Protein AF-A0AAE9S0Q9-F1 (afdb_monomer_lite)

Sequence (331 aa):
MNNKILYFIIAGLVLVVLCLVFYRNDKLSDMVSALNSIDTEICGSQVSLPKEYQVLAASVYAGSSSHNFPAEYNGYKAIDVMVTVTQPTVIVLSGYEQNVWNIKATQPNLVKAILLAGYYDQKVILNDIKAKILGGKGSACQGSYYDEQEINQLNHYSQSHLKRNVDALYVLGGTQYINMDDSLVAPLKNKLKEHLQAYSTKTAPVLTSEHYMQLPESDEGMQKALQLGLIRPATYADAKQFDLAQIRQNNGDNPELTVIVGAGDDELRHEFYSDHSYVILKPFKFPEDMYGAHSATFYLPQGVAYPIGELSHSTLYNMNDGTCRGAGCGH

Structure (mmCIF, N/CA/C/O backbone):
data_AF-A0AAE9S0Q9-F1
#
_entry.id   AF-A0AAE9S0Q9-F1
#
loop_
_atom_site.group_PDB
_atom_site.id
_atom_site.type_symbol
_atom_site.label_atom_id
_atom_site.label_alt_id
_atom_site.label_comp_id
_atom_site.label_asym_id
_atom_site.label_entity_id
_atom_site.label_seq_id
_atom_site.pdbx_PDB_ins_code
_atom_site.Cartn_x
_atom_site.Cartn_y
_atom_site.Cartn_z
_atom_site.occupancy
_atom_site.B_iso_or_equiv
_atom_site.auth_seq_id
_atom_site.auth_comp_id
_atom_site.auth_asym_id
_atom_site.auth_atom_id
_atom_site.pdbx_PDB_model_num
ATOM 1 N N . MET A 1 1 ? -35.838 -40.942 55.131 1.00 55.81 1 MET A N 1
ATOM 2 C CA . MET A 1 1 ? -35.983 -39.520 54.738 1.00 55.81 1 MET A CA 1
ATOM 3 C C . MET A 1 1 ? -34.666 -38.726 54.699 1.00 55.81 1 MET A C 1
ATOM 5 O O . MET A 1 1 ? -34.688 -37.619 54.182 1.00 55.81 1 MET A O 1
ATOM 9 N N . ASN A 1 2 ? -33.513 -39.273 55.119 1.00 58.69 2 ASN A N 1
ATOM 10 C CA . ASN A 1 2 ? -32.290 -38.466 55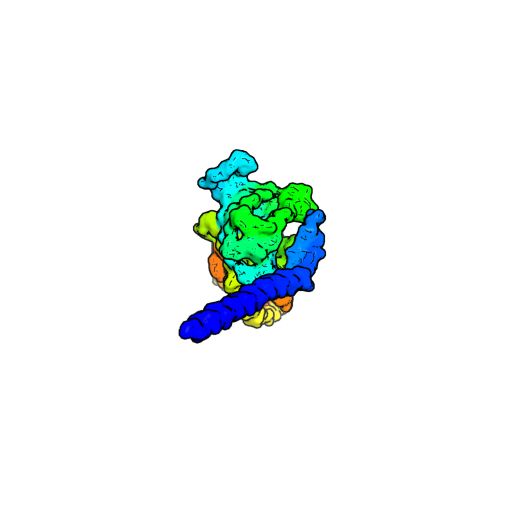.301 1.00 58.69 2 ASN A CA 1
ATOM 11 C C . ASN A 1 2 ? -31.397 -38.281 54.055 1.00 58.69 2 ASN A C 1
ATOM 13 O O . ASN A 1 2 ? -30.671 -37.296 53.987 1.00 58.69 2 ASN A O 1
ATOM 17 N N . ASN A 1 3 ? -31.481 -39.142 53.033 1.00 65.81 3 ASN A N 1
ATOM 18 C CA . ASN A 1 3 ? -30.568 -39.046 51.877 1.00 65.81 3 ASN A CA 1
ATOM 19 C C . ASN A 1 3 ? -30.937 -37.949 50.864 1.00 65.81 3 ASN A C 1
ATOM 21 O O . ASN A 1 3 ? -30.056 -37.437 50.181 1.00 65.81 3 ASN A O 1
ATOM 25 N N . LYS A 1 4 ? -32.215 -37.549 50.773 1.00 71.25 4 LYS A N 1
ATOM 26 C CA . LYS A 1 4 ? -32.640 -36.489 49.838 1.00 71.25 4 LYS A CA 1
ATOM 27 C C . LYS A 1 4 ? -32.153 -35.108 50.281 1.00 71.25 4 LYS A C 1
ATOM 29 O O . LYS A 1 4 ? -31.672 -34.347 49.455 1.00 71.25 4 LYS A O 1
ATOM 34 N N . ILE A 1 5 ? -32.227 -34.814 51.580 1.00 77.38 5 ILE A N 1
ATOM 35 C CA . ILE A 1 5 ? -31.771 -33.535 52.145 1.00 77.38 5 ILE A CA 1
ATOM 36 C C . ILE A 1 5 ? -30.253 -33.389 51.977 1.00 77.38 5 ILE A C 1
ATOM 38 O O . ILE A 1 5 ? -29.783 -32.336 51.558 1.00 77.38 5 ILE A O 1
ATOM 42 N N . LEU A 1 6 ? -29.494 -34.467 52.204 1.00 74.62 6 LEU A N 1
ATOM 43 C CA . LEU A 1 6 ? -28.044 -34.468 52.005 1.00 74.62 6 LEU A CA 1
ATOM 44 C C . LEU A 1 6 ? -27.655 -34.205 50.538 1.00 74.62 6 LEU A C 1
ATOM 46 O O . LEU A 1 6 ? -26.743 -33.425 50.281 1.00 74.62 6 LEU A O 1
ATOM 50 N N . TYR A 1 7 ? -28.384 -34.782 49.577 1.00 80.31 7 TYR A N 1
ATOM 51 C CA . TYR A 1 7 ? -28.160 -34.530 48.148 1.00 80.31 7 TYR A CA 1
ATOM 52 C C . TYR A 1 7 ? -28.407 -33.070 47.753 1.00 80.31 7 TYR A C 1
ATOM 54 O O . TYR A 1 7 ? -27.615 -32.503 47.005 1.00 80.31 7 TYR A O 1
ATOM 62 N N . PHE A 1 8 ? -29.465 -32.443 48.277 1.00 79.81 8 PHE A N 1
ATOM 63 C CA . PHE A 1 8 ? -29.743 -31.028 48.012 1.00 79.81 8 PHE A CA 1
ATOM 64 C C . PHE A 1 8 ? -28.668 -30.104 48.594 1.00 79.81 8 PHE A C 1
ATOM 66 O O . PHE A 1 8 ? -28.281 -29.137 47.9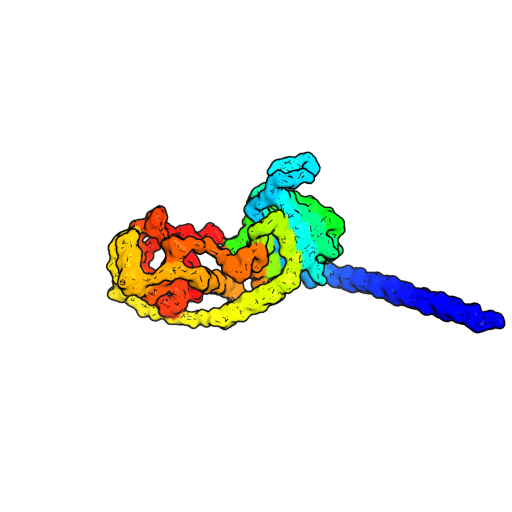43 1.00 79.81 8 PHE A O 1
ATOM 73 N N . ILE A 1 9 ? -28.143 -30.425 49.780 1.00 80.50 9 ILE A N 1
ATOM 74 C CA . ILE A 1 9 ? -27.062 -29.651 50.405 1.00 80.50 9 ILE A CA 1
ATOM 75 C C . ILE A 1 9 ? -25.765 -29.773 49.594 1.00 80.50 9 ILE A C 1
ATOM 77 O O . ILE A 1 9 ? -25.120 -28.763 49.318 1.00 80.50 9 ILE A O 1
ATOM 81 N N . ILE A 1 10 ? -25.403 -30.986 49.160 1.00 83.75 10 ILE A N 1
ATOM 82 C CA . ILE A 1 10 ? -24.200 -31.215 48.345 1.00 83.75 10 ILE A CA 1
ATOM 83 C C . ILE A 1 10 ? -24.332 -30.529 46.979 1.00 83.75 10 ILE A C 1
ATOM 85 O O . ILE A 1 10 ? -23.409 -29.836 46.558 1.00 83.75 10 ILE A O 1
ATOM 89 N N . ALA A 1 11 ? -25.481 -30.655 46.308 1.00 83.44 11 ALA A N 1
ATOM 90 C CA . ALA A 1 11 ? -25.723 -30.001 45.022 1.00 83.44 11 ALA A CA 1
ATOM 91 C C . ALA A 1 11 ? -25.671 -28.466 45.132 1.00 83.44 11 ALA A C 1
ATOM 93 O O . ALA A 1 11 ? -25.075 -27.812 44.277 1.00 83.44 11 ALA A O 1
ATOM 94 N N . GLY A 1 12 ? -26.227 -27.892 46.206 1.00 84.38 12 GLY A N 1
ATOM 95 C CA . GLY A 1 12 ? -26.151 -26.456 46.477 1.00 84.38 12 GLY A CA 1
ATOM 96 C C . GLY A 1 12 ? -24.719 -25.969 46.711 1.00 84.38 12 GLY A C 1
ATOM 97 O O . GLY A 1 12 ? -24.316 -24.957 46.145 1.00 84.38 12 GLY A O 1
ATOM 98 N N . LEU A 1 13 ? -23.919 -26.714 47.480 1.00 81.25 13 LEU A N 1
ATOM 99 C CA . LEU A 1 13 ? -22.505 -26.397 47.712 1.00 81.25 13 LEU A CA 1
ATOM 100 C C . LEU A 1 13 ? -21.675 -26.467 46.426 1.00 81.25 13 LEU A C 1
ATOM 102 O O . LEU A 1 13 ? -20.870 -25.573 46.178 1.00 81.25 13 LEU A O 1
ATOM 106 N N . VAL A 1 14 ? -21.897 -27.480 45.584 1.00 84.31 14 VAL A N 1
ATOM 107 C CA . VAL A 1 14 ? -21.220 -27.598 44.282 1.00 84.31 14 VAL A CA 1
ATOM 108 C C . VAL A 1 14 ? -21.579 -26.424 43.370 1.00 84.31 14 VAL A C 1
ATOM 110 O O . VAL A 1 14 ? -20.689 -25.854 42.744 1.00 84.31 14 VAL A O 1
ATOM 113 N N . LEU A 1 15 ? -22.849 -26.007 43.339 1.00 81.75 15 LEU A N 1
ATOM 114 C CA . LEU A 1 15 ? -23.286 -24.856 42.547 1.00 81.75 15 LEU A CA 1
ATOM 115 C C . LEU A 1 15 ? -22.638 -23.551 43.032 1.00 81.75 15 LEU A C 1
ATOM 117 O O . LEU A 1 15 ? -22.152 -22.772 42.220 1.00 81.75 15 LEU A O 1
ATOM 121 N N . VAL A 1 16 ? -22.571 -23.332 44.350 1.00 79.81 16 VAL A N 1
ATOM 122 C CA . VAL A 1 16 ? -21.921 -22.148 44.938 1.00 79.81 16 VAL A CA 1
ATOM 123 C C . VAL A 1 16 ? -20.423 -22.136 44.637 1.00 79.81 16 VAL A C 1
ATOM 125 O O . VAL A 1 16 ? -19.887 -21.094 44.270 1.00 79.81 16 VAL A O 1
ATOM 128 N N . VAL A 1 17 ? -19.745 -23.283 44.736 1.00 77.31 17 VAL A N 1
ATOM 129 C CA . VAL A 1 17 ? -18.320 -23.398 44.392 1.00 77.31 17 VAL A CA 1
ATOM 130 C C . VAL A 1 17 ? -18.096 -23.139 42.902 1.00 77.31 17 VAL A C 1
ATOM 132 O O . VAL A 1 17 ? -17.200 -22.372 42.567 1.00 77.31 17 VAL A O 1
ATOM 135 N N . LEU A 1 18 ? -18.924 -23.694 42.012 1.00 73.81 18 LEU A N 1
ATOM 136 C CA . LEU A 1 18 ? -18.841 -23.420 40.574 1.00 73.81 18 LEU A CA 1
ATOM 137 C C . LEU A 1 18 ? -19.087 -21.938 40.278 1.00 73.81 18 LEU A C 1
ATOM 139 O O . LEU A 1 18 ? -18.274 -21.324 39.595 1.00 73.81 18 LEU A O 1
ATOM 143 N N . CYS A 1 19 ? -20.129 -21.327 40.846 1.00 67.94 19 CYS A N 1
ATOM 144 C CA . CYS A 1 19 ? -20.384 -19.893 40.705 1.00 67.94 19 CYS A CA 1
ATOM 145 C C . CYS A 1 19 ? -19.211 -19.045 41.208 1.00 67.94 19 CYS A C 1
ATOM 147 O O . CYS A 1 19 ? -18.846 -18.080 40.548 1.00 67.94 19 CYS A O 1
ATOM 149 N N . LEU A 1 20 ? -18.585 -19.405 42.333 1.00 62.62 20 LEU A N 1
ATOM 150 C CA . LEU A 1 20 ? -17.407 -18.703 42.848 1.00 62.62 20 LEU A CA 1
ATOM 151 C C . LEU A 1 20 ? -16.178 -18.896 41.954 1.00 62.62 20 LEU A C 1
ATOM 153 O O . LEU A 1 20 ? -15.422 -17.947 41.775 1.00 62.62 20 LEU A O 1
ATOM 157 N N . VAL A 1 21 ? -15.976 -20.083 41.377 1.00 69.19 21 VAL A N 1
ATOM 158 C CA . VAL A 1 21 ? -14.880 -20.356 40.435 1.00 69.19 21 VAL A CA 1
ATOM 159 C C . VAL A 1 21 ? -15.076 -19.568 39.140 1.00 69.19 21 VAL A C 1
ATOM 161 O O . VAL A 1 21 ? -14.149 -18.881 38.723 1.00 69.19 21 VAL A O 1
ATOM 164 N N . PHE A 1 22 ? -16.274 -19.589 38.549 1.00 63.31 22 PHE A N 1
ATOM 165 C CA . PHE A 1 22 ? -16.584 -18.840 37.326 1.00 63.31 22 PHE A CA 1
ATOM 166 C C . PHE A 1 22 ? -16.542 -17.322 37.551 1.00 63.31 22 PHE A C 1
ATOM 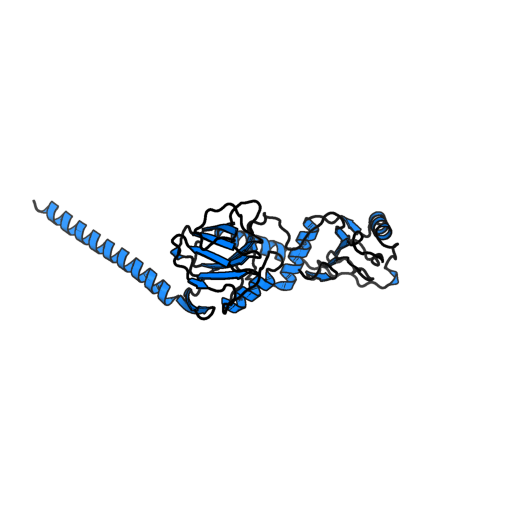168 O O . PHE A 1 22 ? -15.846 -16.622 36.824 1.00 63.31 22 PHE A O 1
ATOM 175 N N . TYR A 1 23 ? -17.163 -16.815 38.621 1.00 63.44 23 TYR A N 1
ATOM 176 C CA . TYR A 1 23 ? -17.141 -15.386 38.958 1.00 63.44 23 TYR A CA 1
ATOM 177 C C . TYR A 1 23 ? -15.726 -14.867 39.245 1.00 63.44 23 TYR A C 1
ATOM 179 O O . TYR A 1 23 ? -15.372 -13.739 38.896 1.00 63.44 23 TYR A O 1
ATOM 187 N N . ARG A 1 24 ? -14.887 -15.688 39.888 1.00 54.16 24 ARG A N 1
ATOM 188 C CA . ARG A 1 24 ? -13.494 -15.329 40.162 1.00 54.16 24 ARG A CA 1
ATOM 189 C C . ARG A 1 24 ? -12.632 -15.402 38.904 1.00 54.16 24 ARG A C 1
ATOM 191 O O . ARG A 1 24 ? -11.710 -14.602 38.811 1.00 54.16 24 ARG A O 1
ATOM 198 N N . ASN A 1 25 ? -12.939 -16.289 37.954 1.00 57.75 25 ASN A N 1
ATOM 199 C CA . ASN A 1 25 ? -12.253 -16.354 36.662 1.00 57.75 25 ASN A CA 1
ATOM 200 C C . ASN A 1 25 ? -12.546 -15.130 35.791 1.00 57.75 25 ASN A C 1
ATOM 202 O O . ASN A 1 25 ? -11.604 -14.562 35.249 1.00 57.75 25 ASN A O 1
ATOM 206 N N . ASP A 1 26 ? -13.799 -14.672 35.727 1.00 56.16 26 ASP A N 1
ATOM 207 C CA . ASP A 1 26 ? -14.151 -13.456 34.978 1.00 56.16 26 ASP A CA 1
ATOM 208 C C . ASP A 1 26 ? -13.452 -12.227 35.571 1.00 56.16 26 ASP A C 1
ATOM 210 O O . ASP A 1 26 ? -12.771 -11.489 34.862 1.00 56.16 26 ASP A O 1
ATOM 214 N N . LYS A 1 27 ? -13.483 -12.068 36.904 1.00 53.28 27 LYS A N 1
ATOM 215 C CA . LYS A 1 27 ? -12.741 -10.983 37.564 1.00 53.28 27 LYS A CA 1
ATOM 216 C C . LYS A 1 27 ? -11.225 -11.102 37.422 1.00 53.28 27 LYS A C 1
ATOM 218 O O . LYS A 1 27 ? -10.560 -10.074 37.342 1.00 53.28 27 LYS A O 1
ATOM 223 N N . LEU A 1 28 ? -10.659 -12.312 37.425 1.00 52.56 28 LEU A N 1
ATOM 224 C CA . LEU A 1 28 ? -9.227 -12.487 37.176 1.00 52.56 28 LEU A CA 1
ATOM 225 C C . LEU A 1 28 ? -8.880 -12.140 35.729 1.00 52.56 28 LEU A C 1
ATOM 227 O O . LEU A 1 28 ? -7.863 -11.497 35.515 1.00 52.56 28 LEU A O 1
ATOM 231 N N . SER A 1 29 ? -9.709 -12.527 34.760 1.00 54.12 29 SER A N 1
ATOM 232 C CA . SER A 1 29 ? -9.541 -12.178 33.347 1.00 54.12 29 SER A CA 1
ATOM 233 C C . SER A 1 29 ? -9.575 -10.662 33.146 1.00 54.12 29 SER A C 1
ATOM 235 O O . SER A 1 29 ? -8.688 -10.102 32.498 1.00 54.12 29 SER A O 1
ATOM 237 N N . ASP A 1 30 ? -10.525 -9.977 33.786 1.00 52.78 30 ASP A N 1
ATOM 238 C CA . ASP A 1 30 ? -10.622 -8.517 33.761 1.00 52.78 30 ASP A CA 1
ATOM 239 C C . ASP A 1 30 ? -9.423 -7.850 34.453 1.00 52.78 30 ASP A C 1
ATOM 241 O O . ASP A 1 30 ? -8.855 -6.896 33.927 1.00 52.78 30 ASP A O 1
ATOM 245 N N . MET A 1 31 ? -8.977 -8.372 35.602 1.00 51.41 31 MET A N 1
ATOM 246 C CA . MET A 1 31 ? -7.805 -7.847 36.317 1.00 51.41 31 MET A CA 1
ATOM 247 C C . MET A 1 31 ? -6.491 -8.105 35.576 1.00 51.41 31 MET A C 1
ATOM 249 O O . MET A 1 31 ? -5.625 -7.237 35.569 1.00 51.41 31 MET A O 1
ATOM 253 N N . VAL A 1 32 ? -6.324 -9.266 34.942 1.00 56.12 32 VAL A N 1
ATOM 254 C CA . VAL A 1 32 ? -5.152 -9.591 34.114 1.00 56.12 32 VAL A CA 1
ATOM 255 C C . VAL A 1 32 ? -5.147 -8.739 32.845 1.00 56.12 32 VAL A C 1
ATOM 257 O O . VAL A 1 32 ? -4.088 -8.271 32.435 1.00 56.12 32 VAL A O 1
ATOM 260 N N . SER A 1 33 ? -6.318 -8.466 32.265 1.00 52.16 33 SER A N 1
ATOM 261 C CA . SER A 1 33 ? -6.458 -7.533 31.142 1.00 52.16 33 SER A CA 1
ATOM 262 C C . SER A 1 33 ? -6.115 -6.097 31.552 1.00 52.16 33 SER A C 1
ATOM 264 O O . SER A 1 33 ? -5.381 -5.429 30.831 1.00 52.16 33 SER A O 1
ATOM 266 N N . ALA A 1 34 ? -6.559 -5.649 32.733 1.00 52.97 34 ALA A N 1
ATOM 267 C CA . ALA A 1 34 ? -6.257 -4.322 33.281 1.00 52.97 34 ALA A CA 1
ATOM 268 C C . ALA A 1 34 ? -4.793 -4.160 33.740 1.00 52.97 34 ALA A C 1
ATOM 270 O O . ALA A 1 34 ? -4.224 -3.078 33.653 1.00 52.97 34 ALA A O 1
ATOM 271 N N . LEU A 1 35 ? -4.145 -5.231 34.209 1.00 52.69 35 LEU A N 1
ATOM 272 C CA . LEU A 1 35 ? -2.713 -5.231 34.549 1.00 52.69 35 LEU A CA 1
ATOM 273 C C . LEU A 1 35 ? -1.810 -5.244 33.307 1.00 52.69 35 LEU A C 1
ATOM 275 O O . LEU A 1 35 ? -0.635 -4.887 33.390 1.00 52.69 35 LEU A O 1
ATOM 279 N N . ASN A 1 36 ? -2.357 -5.653 32.162 1.00 63.50 36 ASN A N 1
ATOM 280 C CA . ASN A 1 36 ? -1.662 -5.683 30.882 1.00 63.50 36 ASN A CA 1
ATOM 281 C C . ASN A 1 36 ? -2.076 -4.548 29.940 1.00 63.50 36 ASN A C 1
ATOM 283 O O . ASN A 1 36 ? -1.585 -4.520 28.812 1.00 63.50 36 ASN A O 1
ATOM 287 N N . SER A 1 37 ? -2.930 -3.618 30.380 1.00 65.31 37 SER A N 1
ATOM 288 C CA . SER A 1 37 ? -3.261 -2.407 29.634 1.00 65.31 37 SER A CA 1
ATOM 289 C C . SER A 1 37 ? -2.332 -1.253 29.990 1.00 65.31 37 SER A C 1
ATOM 291 O O . SER A 1 37 ? -2.056 -0.991 31.159 1.00 65.31 37 SER A O 1
ATOM 293 N N . ILE A 1 38 ? -1.859 -0.557 28.966 1.00 73.44 38 ILE A N 1
ATOM 294 C CA . ILE A 1 38 ? -1.153 0.709 29.054 1.00 73.44 38 ILE A CA 1
ATOM 295 C C . ILE A 1 38 ? -2.157 1.786 28.653 1.00 73.44 38 ILE A C 1
ATOM 297 O O . ILE A 1 38 ? -2.602 1.841 27.502 1.00 73.44 38 ILE A O 1
ATOM 301 N N . ASP A 1 39 ? -2.509 2.645 29.605 1.00 80.06 39 ASP A N 1
ATOM 302 C CA . ASP A 1 39 ? -3.208 3.882 29.283 1.00 80.06 39 ASP A CA 1
ATOM 303 C C . ASP A 1 39 ? -2.246 4.763 28.486 1.00 80.06 39 ASP A C 1
ATOM 305 O O . ASP A 1 39 ? -1.193 5.181 28.971 1.00 80.06 39 ASP A O 1
ATOM 309 N N . THR A 1 40 ? -2.581 4.954 27.217 1.00 82.50 40 THR A N 1
ATOM 310 C CA . THR A 1 40 ? -1.760 5.670 26.248 1.00 82.50 40 THR A CA 1
ATOM 311 C C . THR A 1 40 ? -2.513 6.911 25.807 1.00 82.50 40 THR A C 1
ATOM 313 O O . THR A 1 40 ? -3.696 6.848 25.464 1.00 82.50 40 THR A O 1
ATOM 316 N N . GLU A 1 41 ? -1.825 8.048 25.788 1.00 88.50 41 GLU A N 1
ATOM 317 C CA . GLU A 1 41 ? -2.362 9.251 25.172 1.00 88.50 41 GLU A CA 1
ATOM 318 C C . GLU A 1 41 ? -2.191 9.168 23.654 1.00 88.50 41 GLU A C 1
ATOM 320 O O . GLU A 1 41 ? -1.075 9.189 23.135 1.00 88.50 41 GLU A O 1
ATOM 325 N N . ILE A 1 42 ? -3.309 9.087 22.939 1.00 89.19 42 ILE A N 1
ATOM 326 C CA . ILE A 1 42 ? -3.362 9.078 21.480 1.00 89.19 42 ILE A CA 1
ATOM 327 C 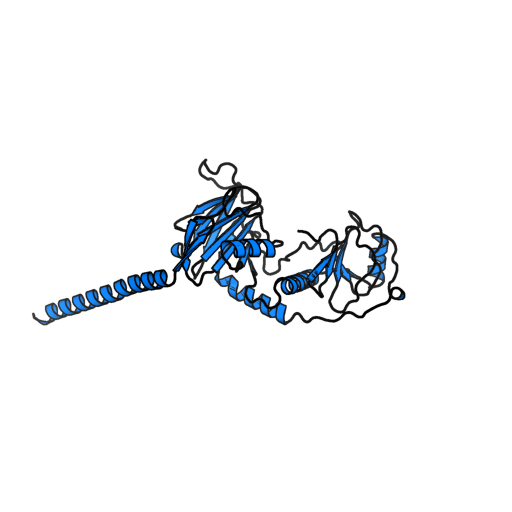C . ILE A 1 42 ? -4.268 10.236 21.067 1.00 89.19 42 ILE A C 1
ATOM 329 O O . ILE A 1 42 ? -5.419 10.319 21.496 1.00 89.19 42 ILE A O 1
ATOM 333 N N . CYS A 1 43 ? -3.762 11.158 20.245 1.00 88.38 43 CYS A N 1
ATOM 334 C CA . CYS A 1 43 ? -4.535 12.309 19.755 1.00 88.38 43 CYS A CA 1
ATOM 335 C C . CYS A 1 43 ? -5.092 13.221 20.864 1.00 88.38 43 CYS A C 1
ATOM 337 O O . CYS A 1 43 ? -6.188 13.762 20.716 1.00 88.38 43 CYS A O 1
ATOM 339 N N . GLY A 1 44 ? -4.397 13.350 21.999 1.00 85.44 44 GLY A N 1
ATOM 340 C CA . GLY A 1 44 ? -4.905 14.091 23.161 1.00 85.44 44 GLY A CA 1
ATOM 341 C C . GLY A 1 44 ? -6.041 13.384 23.913 1.00 85.44 44 GLY A C 1
ATOM 342 O O . GLY A 1 44 ? -6.705 13.989 24.750 1.00 85.44 44 GLY A O 1
ATOM 343 N N . SER A 1 45 ? -6.304 12.110 23.607 1.00 87.75 45 SER A N 1
ATOM 344 C CA . SER A 1 45 ? -7.283 11.271 24.295 1.00 87.75 45 SER A CA 1
ATOM 345 C C . SER A 1 45 ? -6.593 10.105 24.988 1.00 87.75 45 SER A C 1
ATOM 347 O O . SER A 1 45 ? -5.739 9.444 24.409 1.00 87.75 45 SER A O 1
ATOM 349 N N . GLN A 1 46 ? -7.008 9.817 26.218 1.00 89.75 46 GLN A N 1
ATOM 350 C CA . GLN A 1 46 ? -6.567 8.621 26.929 1.00 89.75 46 GLN A CA 1
ATOM 351 C C . GLN A 1 46 ? -7.275 7.388 26.361 1.00 89.75 46 GLN A C 1
ATOM 353 O O . GLN A 1 46 ? -8.507 7.362 26.256 1.00 89.75 46 GLN A O 1
ATOM 358 N N . VAL A 1 47 ? -6.492 6.379 25.987 1.00 88.62 47 VAL A N 1
ATOM 359 C CA . VAL A 1 47 ? -6.962 5.111 25.425 1.00 88.62 47 VAL A CA 1
ATOM 360 C C . VAL A 1 47 ? -6.282 3.973 26.167 1.00 88.62 47 VAL A C 1
ATOM 362 O O . VAL A 1 47 ? -5.058 3.917 26.237 1.00 88.62 47 VAL A O 1
ATOM 365 N N . SER A 1 48 ? -7.076 3.046 26.694 1.00 88.88 48 SER A N 1
ATOM 366 C CA . SER A 1 48 ? -6.548 1.856 27.357 1.00 88.88 48 SER A CA 1
ATOM 367 C C . SER A 1 48 ? -6.309 0.761 26.321 1.00 88.88 48 SER A C 1
ATOM 369 O O . SER A 1 48 ? -7.262 0.178 25.790 1.00 88.88 48 SER A O 1
ATOM 371 N N . LEU A 1 49 ? -5.040 0.512 25.992 1.00 88.00 49 LEU A N 1
ATOM 372 C CA . LEU A 1 49 ? -4.635 -0.526 25.044 1.00 88.00 49 LEU A CA 1
ATOM 373 C C . LEU A 1 49 ? -3.841 -1.616 25.765 1.00 88.00 49 LEU A C 1
ATOM 375 O O . LEU A 1 49 ? -2.984 -1.294 26.581 1.00 88.00 49 LEU A O 1
ATOM 379 N N . PRO A 1 50 ? -4.079 -2.906 25.486 1.00 88.38 50 PRO A N 1
ATOM 380 C CA . PRO A 1 50 ? -3.199 -3.959 25.977 1.00 88.38 50 PRO A CA 1
ATOM 381 C C . PRO A 1 50 ? -1.791 -3.809 25.390 1.00 88.38 50 PRO A C 1
ATOM 383 O O . PRO A 1 50 ? -1.631 -3.257 24.306 1.00 88.38 50 PRO A O 1
ATOM 386 N N . LYS A 1 51 ? -0.771 -4.328 26.088 1.00 85.69 51 LYS A N 1
ATOM 387 C CA . LYS A 1 51 ? 0.623 -4.358 25.598 1.00 85.69 51 LYS A CA 1
ATOM 388 C C . LYS A 1 51 ? 0.729 -4.939 24.189 1.00 85.69 51 LYS A C 1
ATOM 390 O O . LYS A 1 51 ? 1.440 -4.397 23.351 1.00 85.69 51 LYS A O 1
ATOM 395 N N . GLU A 1 52 ? -0.016 -6.013 23.945 1.00 89.62 52 GLU A N 1
ATOM 396 C CA . GLU A 1 52 ? -0.137 -6.637 22.634 1.00 89.62 52 GLU A CA 1
ATOM 397 C C . GLU A 1 52 ? -1.512 -6.338 22.045 1.00 89.62 52 GLU A C 1
ATOM 399 O O . GLU A 1 52 ? -2.544 -6.644 22.645 1.00 89.62 52 GLU A O 1
ATOM 404 N N . TYR A 1 53 ? -1.514 -5.728 20.865 1.00 93.94 53 TYR A N 1
ATOM 405 C CA . TYR A 1 53 ? -2.704 -5.388 20.098 1.00 93.94 53 TYR A CA 1
ATOM 406 C C . TYR A 1 53 ? -2.344 -5.319 18.612 1.00 93.94 53 TYR A C 1
ATOM 408 O O . TYR A 1 53 ? -1.196 -5.037 18.268 1.00 93.94 53 TYR A O 1
ATOM 416 N N . GLN A 1 54 ? -3.318 -5.536 17.736 1.00 95.81 54 GLN A N 1
ATOM 417 C CA . GLN A 1 54 ? -3.128 -5.376 16.292 1.00 95.81 54 GLN A CA 1
ATOM 418 C C . GLN A 1 54 ? -3.640 -4.039 15.783 1.00 95.81 54 GLN A C 1
ATOM 420 O O . GLN A 1 54 ? -4.543 -3.434 16.372 1.00 95.81 54 GLN A O 1
ATOM 425 N N . VAL A 1 55 ? -3.095 -3.624 14.646 1.00 97.38 55 VAL A N 1
ATOM 426 C CA . VAL A 1 55 ? -3.555 -2.461 13.897 1.00 97.38 55 VAL A CA 1
ATOM 427 C C . VAL A 1 55 ? -4.043 -2.926 12.533 1.00 97.38 55 VAL A C 1
ATOM 429 O O . VAL A 1 55 ? -3.252 -3.341 11.693 1.00 97.38 55 VAL A O 1
ATOM 432 N N . LEU A 1 56 ? -5.346 -2.842 12.290 1.00 98.12 56 LEU A N 1
ATOM 433 C CA . LEU A 1 56 ? -5.914 -3.065 10.958 1.00 98.12 56 LEU A CA 1
ATOM 434 C C . LEU A 1 56 ? -6.246 -1.713 10.337 1.00 98.12 56 LEU A C 1
ATOM 436 O O . LEU A 1 56 ? -6.673 -0.810 11.050 1.00 98.12 56 LEU A O 1
ATOM 440 N N . ALA A 1 57 ? -6.082 -1.560 9.029 1.00 97.75 57 ALA A N 1
ATOM 441 C CA . ALA A 1 57 ? -6.508 -0.361 8.321 1.00 97.75 57 ALA A CA 1
ATOM 442 C C . ALA A 1 57 ? -7.548 -0.688 7.255 1.00 97.75 57 ALA A C 1
ATOM 444 O O . ALA A 1 57 ? -7.500 -1.764 6.674 1.00 97.75 57 ALA A O 1
ATOM 445 N N . ALA A 1 58 ? -8.447 0.244 6.955 1.00 96.31 58 ALA A N 1
ATOM 446 C CA . ALA A 1 58 ? -9.165 0.253 5.688 1.00 96.31 58 ALA A CA 1
ATOM 447 C C . ALA A 1 58 ? -8.917 1.538 4.920 1.00 96.31 58 ALA A C 1
ATOM 449 O O . ALA A 1 58 ? -8.854 2.615 5.517 1.00 96.31 58 ALA A O 1
ATOM 450 N N . SER A 1 59 ? -8.854 1.398 3.599 1.00 92.88 59 SER A N 1
ATOM 451 C CA . SER A 1 59 ? -8.800 2.519 2.675 1.00 92.88 59 SER A CA 1
ATOM 452 C C . SER A 1 59 ? -9.854 2.414 1.587 1.00 92.88 59 SER A C 1
ATOM 454 O O . SER A 1 59 ? -10.235 1.324 1.154 1.00 92.88 59 SER A O 1
ATOM 456 N N . VAL A 1 60 ? -10.351 3.574 1.171 1.00 91.94 60 VAL A N 1
ATOM 457 C CA . VAL A 1 60 ? -11.344 3.704 0.114 1.00 91.94 60 VAL A CA 1
ATOM 458 C C . VAL A 1 60 ? -11.260 5.084 -0.529 1.00 91.94 60 VAL A C 1
ATOM 460 O O . VAL A 1 60 ? -11.134 6.105 0.150 1.00 91.94 60 VAL A O 1
ATOM 463 N N . TYR A 1 61 ? -11.413 5.152 -1.845 1.00 90.75 61 TYR A N 1
ATOM 464 C CA . TYR A 1 61 ? -11.590 6.448 -2.488 1.00 90.75 61 TYR A CA 1
ATOM 465 C C . TYR A 1 61 ? -12.928 7.082 -2.060 1.00 90.75 61 TYR A C 1
ATOM 467 O O . TYR A 1 61 ? -12.985 8.208 -1.564 1.00 90.75 61 TYR A O 1
ATOM 475 N N . ALA A 1 62 ? -14.020 6.326 -2.199 1.00 89.75 62 ALA A N 1
ATOM 476 C CA . ALA A 1 62 ? -15.377 6.768 -1.906 1.00 89.75 62 ALA A CA 1
ATOM 477 C C . ALA A 1 62 ? -16.301 5.600 -1.535 1.00 89.75 62 ALA A C 1
ATOM 479 O O . ALA A 1 62 ? -16.239 4.542 -2.156 1.00 89.75 62 ALA A O 1
ATOM 480 N N . GLY A 1 63 ? -17.212 5.816 -0.586 1.00 86.81 63 GLY A N 1
ATOM 481 C CA . GLY A 1 63 ? -18.337 4.911 -0.345 1.00 86.81 63 GLY A CA 1
ATOM 482 C C . GLY A 1 63 ? -19.438 4.982 -1.411 1.00 86.81 63 GLY A C 1
ATOM 483 O O . GLY A 1 63 ? -19.334 5.689 -2.415 1.00 86.81 63 GLY A O 1
ATOM 484 N N . SER A 1 64 ? -20.560 4.314 -1.144 1.00 84.31 64 SER A N 1
ATOM 485 C CA . SER A 1 64 ? -21.769 4.371 -1.971 1.00 84.31 64 SER A CA 1
ATOM 486 C C . SER A 1 64 ? -22.730 5.479 -1.527 1.00 84.31 64 SER A C 1
ATOM 488 O O . SER A 1 64 ? -22.890 5.750 -0.339 1.00 84.31 64 SER A O 1
ATOM 490 N N . SER A 1 65 ? -23.448 6.088 -2.473 1.00 79.06 65 SER A N 1
ATOM 491 C CA . SER A 1 65 ? -24.532 7.043 -2.185 1.00 79.06 65 SER A CA 1
ATOM 492 C C . SER A 1 65 ? -25.875 6.376 -1.845 1.00 79.06 65 SER A C 1
ATOM 494 O O . SER A 1 65 ? -26.859 7.075 -1.627 1.00 79.06 65 SER A O 1
ATOM 496 N N . SER A 1 66 ? -25.955 5.042 -1.832 1.00 68.50 66 SER A N 1
ATOM 497 C CA . SER A 1 66 ? -27.218 4.289 -1.736 1.00 68.50 66 SER A CA 1
ATOM 498 C C . SER A 1 66 ? -27.777 4.095 -0.319 1.00 68.50 66 SER A C 1
ATOM 500 O O . SER A 1 66 ? -28.759 3.371 -0.159 1.00 68.50 66 SER A O 1
ATOM 502 N N . HIS A 1 67 ? -27.172 4.681 0.715 1.00 72.31 67 HIS A N 1
ATOM 503 C CA . HIS A 1 67 ? -27.585 4.442 2.102 1.00 72.31 67 HIS A CA 1
ATOM 504 C C . HIS A 1 67 ? -28.566 5.494 2.608 1.00 72.31 67 HIS A C 1
ATOM 506 O O . HIS A 1 67 ? -28.380 6.694 2.426 1.00 72.31 67 HIS A O 1
ATOM 512 N N . ASN A 1 68 ? -29.583 5.025 3.330 1.00 77.25 68 ASN A N 1
ATOM 513 C CA . ASN A 1 68 ? -30.492 5.886 4.077 1.00 77.25 68 ASN A CA 1
ATOM 514 C C . ASN A 1 68 ? -29.915 6.129 5.473 1.00 77.25 68 ASN A C 1
ATOM 516 O O . ASN A 1 68 ? -30.140 5.331 6.386 1.00 77.25 68 ASN A O 1
ATOM 520 N N . PHE A 1 69 ? -29.169 7.219 5.633 1.00 79.25 69 PHE A N 1
ATOM 521 C CA . PHE A 1 69 ? -28.691 7.660 6.938 1.00 79.25 69 PHE A CA 1
ATOM 522 C C . PHE A 1 69 ? -29.552 8.781 7.530 1.00 79.25 69 PHE A C 1
ATOM 524 O O . PHE A 1 69 ? -30.261 9.478 6.800 1.00 79.25 69 PHE A O 1
ATOM 531 N N . PRO A 1 70 ? -29.490 8.969 8.861 1.00 83.75 70 PRO A N 1
ATOM 532 C CA . PRO A 1 70 ? -29.984 10.176 9.510 1.00 83.75 70 PRO A CA 1
ATOM 533 C C . PRO A 1 70 ? -29.459 11.467 8.855 1.00 83.75 70 PRO A C 1
ATOM 535 O O . PRO A 1 70 ? -28.383 11.486 8.253 1.00 83.75 70 PRO A O 1
ATOM 538 N N . ALA A 1 71 ? -30.219 12.558 8.982 1.00 85.06 71 ALA A N 1
ATOM 539 C CA . ALA A 1 71 ? -29.969 13.813 8.266 1.00 85.06 71 ALA A CA 1
ATOM 540 C C . ALA A 1 71 ? -28.602 14.452 8.579 1.00 85.06 71 ALA A C 1
ATOM 542 O O . ALA A 1 71 ? -28.058 15.176 7.747 1.00 85.06 71 ALA A O 1
ATOM 543 N N . GLU A 1 72 ? -28.027 14.175 9.751 1.00 85.12 72 GLU A N 1
ATOM 544 C CA . GLU A 1 72 ? -26.686 14.611 10.147 1.00 85.12 72 GLU A CA 1
ATOM 545 C C . GLU A 1 72 ? -25.555 14.028 9.281 1.00 85.12 72 GLU A C 1
ATOM 547 O O . GLU A 1 72 ? -24.437 14.539 9.321 1.00 85.12 72 GLU A O 1
ATOM 552 N N . TYR A 1 73 ? -25.842 13.003 8.473 1.00 87.75 73 TYR A N 1
ATOM 553 C CA . TYR A 1 73 ? -24.904 12.385 7.532 1.00 87.75 73 TYR A CA 1
ATOM 554 C C . TYR A 1 73 ? -25.195 12.743 6.067 1.00 87.75 73 TYR A C 1
ATOM 556 O O . TYR A 1 73 ? -24.612 12.156 5.154 1.00 87.75 73 TYR A O 1
ATOM 564 N N . ASN A 1 74 ? -26.085 13.706 5.811 1.00 85.12 74 ASN A N 1
ATOM 565 C CA . ASN A 1 74 ? -26.376 14.156 4.452 1.00 85.12 74 ASN A CA 1
ATOM 566 C C . ASN A 1 74 ? -25.101 14.621 3.731 1.00 85.12 74 ASN A C 1
ATOM 568 O O . ASN A 1 74 ? -24.334 15.429 4.250 1.00 85.12 74 ASN A O 1
ATOM 572 N N . GLY A 1 75 ? -24.903 14.128 2.507 1.00 86.06 75 GLY A N 1
ATOM 573 C CA . GLY A 1 75 ? -23.736 14.437 1.676 1.00 86.06 75 GLY A CA 1
ATOM 574 C C . GLY A 1 75 ? -22.551 13.488 1.865 1.00 86.06 75 GLY A C 1
ATOM 575 O O . GLY A 1 75 ? -21.661 13.480 1.015 1.00 86.06 75 GLY A O 1
ATOM 576 N N . TYR A 1 76 ? -22.554 12.654 2.907 1.00 90.88 76 TYR A N 1
ATOM 577 C CA . TYR A 1 76 ? -21.545 11.615 3.075 1.00 90.88 76 TYR A CA 1
ATOM 578 C C . TYR A 1 76 ? -21.888 10.369 2.260 1.00 90.88 76 TYR A C 1
ATOM 580 O O . TYR A 1 76 ? -23.053 9.994 2.108 1.00 90.88 76 TYR A O 1
ATOM 588 N N . LYS A 1 77 ? -20.847 9.700 1.769 1.00 91.44 77 LYS A N 1
ATOM 589 C CA . LYS A 1 77 ? -20.946 8.387 1.133 1.00 91.44 77 LYS A CA 1
ATOM 590 C C . LYS A 1 77 ? -20.762 7.290 2.179 1.00 91.44 77 LYS A C 1
ATOM 592 O O . LYS A 1 77 ? -20.002 7.437 3.128 1.00 91.44 77 LYS A O 1
ATOM 597 N N . ALA A 1 78 ? -21.475 6.191 2.033 1.00 91.62 78 ALA A N 1
ATOM 598 C CA . ALA A 1 78 ? -21.551 5.142 3.032 1.00 91.62 78 ALA A CA 1
ATOM 599 C C . ALA A 1 78 ? -20.631 3.972 2.720 1.00 91.62 78 ALA A C 1
ATOM 601 O O . ALA A 1 78 ? -20.536 3.543 1.569 1.00 91.62 78 ALA A O 1
ATOM 602 N N . ILE A 1 79 ? -20.012 3.414 3.754 1.00 92.44 79 ILE A N 1
ATOM 603 C CA . ILE A 1 79 ? -19.197 2.208 3.638 1.00 92.44 79 ILE A CA 1
ATOM 604 C C . ILE A 1 79 ? -19.586 1.277 4.768 1.00 92.44 79 ILE A C 1
ATOM 606 O O . ILE A 1 79 ? -19.428 1.621 5.939 1.00 92.44 79 ILE A O 1
ATOM 610 N N . ASP A 1 80 ? -20.066 0.091 4.423 1.00 93.25 80 ASP A N 1
ATOM 611 C CA . ASP A 1 80 ? -20.269 -0.956 5.411 1.00 93.25 80 ASP A CA 1
ATOM 612 C C . ASP A 1 80 ? -18.940 -1.671 5.675 1.00 93.25 80 ASP A C 1
ATOM 614 O O . ASP A 1 80 ? -18.236 -2.083 4.750 1.00 93.25 80 ASP A O 1
ATOM 618 N N . VAL A 1 81 ? -18.596 -1.812 6.955 1.00 95.38 81 VAL A N 1
ATOM 619 C CA . VAL A 1 81 ? -17.393 -2.515 7.404 1.00 95.38 81 VAL A CA 1
ATOM 620 C C . VAL A 1 81 ? -17.799 -3.613 8.373 1.00 95.38 81 VAL A C 1
ATOM 622 O O . VAL A 1 81 ? -18.376 -3.352 9.433 1.00 95.38 81 VAL A O 1
ATOM 625 N N . MET A 1 82 ? -17.476 -4.852 8.016 1.00 95.69 82 MET A N 1
ATOM 626 C CA . MET A 1 82 ? -17.636 -6.005 8.888 1.00 95.69 82 MET A CA 1
ATOM 627 C C . MET A 1 82 ? -16.287 -6.370 9.499 1.00 95.69 82 MET A C 1
ATOM 629 O O . MET A 1 82 ? -15.339 -6.630 8.768 1.00 95.69 82 MET A O 1
ATOM 633 N N . VAL A 1 83 ? -16.198 -6.393 10.828 1.00 97.50 83 VAL A N 1
ATOM 634 C CA . VAL A 1 83 ? -14.961 -6.693 11.556 1.00 97.50 83 VAL A CA 1
ATOM 635 C C . VAL A 1 83 ? -15.066 -8.042 12.266 1.00 97.50 83 VAL A C 1
ATOM 637 O O . VAL A 1 83 ? -15.918 -8.242 13.136 1.00 97.50 83 VAL A O 1
ATOM 640 N N . THR A 1 84 ? -14.161 -8.954 11.930 1.00 97.62 84 THR A N 1
ATOM 641 C CA . THR A 1 84 ? -13.975 -10.250 12.583 1.00 97.62 84 THR A CA 1
ATOM 642 C C . THR A 1 84 ? -12.547 -10.332 13.089 1.00 97.62 84 THR A C 1
ATOM 644 O O . THR A 1 84 ? -11.612 -10.517 12.318 1.00 97.62 84 THR A O 1
ATOM 647 N N . VAL A 1 85 ? -12.388 -10.136 14.399 1.00 97.12 85 VAL A N 1
ATOM 648 C CA . VAL A 1 85 ? -11.078 -10.108 15.055 1.00 97.12 85 VAL A CA 1
ATOM 649 C C . VAL A 1 85 ? -11.034 -11.060 16.237 1.00 97.12 85 VAL A C 1
ATOM 651 O O . VAL A 1 85 ? -12.044 -11.260 16.908 1.00 97.12 85 VAL A O 1
ATOM 654 N N . THR A 1 86 ? -9.863 -11.628 16.497 1.00 96.06 86 THR A N 1
ATOM 655 C CA . THR A 1 86 ? -9.591 -12.608 17.557 1.00 96.06 86 THR A CA 1
ATOM 656 C C . THR A 1 86 ? -8.727 -12.043 18.684 1.00 96.06 86 THR A C 1
ATOM 658 O O . THR A 1 86 ? -8.609 -12.662 19.741 1.00 96.06 86 THR A O 1
ATOM 661 N N . GLN A 1 87 ? -8.177 -10.840 18.503 1.00 94.62 87 GLN A N 1
ATOM 662 C CA . GLN A 1 87 ? -7.367 -10.147 19.502 1.00 94.62 87 GLN A CA 1
ATOM 663 C C . GLN A 1 87 ? -7.680 -8.640 19.576 1.00 94.62 87 GLN A C 1
ATOM 665 O O . GLN A 1 87 ? -8.319 -8.087 18.673 1.00 94.62 87 GLN A O 1
ATOM 670 N N . PRO A 1 88 ? -7.277 -7.945 20.660 1.00 96.31 88 PRO A N 1
ATOM 671 C CA . PRO A 1 88 ? -7.481 -6.506 20.797 1.00 96.31 88 PRO A CA 1
ATOM 672 C C . PRO A 1 88 ? -6.958 -5.727 19.585 1.00 96.31 88 PRO A C 1
ATOM 674 O O . PRO A 1 88 ? -5.811 -5.895 19.182 1.00 96.31 88 PRO A O 1
ATOM 677 N N . THR A 1 89 ? -7.811 -4.883 19.007 1.00 97.12 89 THR A N 1
ATOM 678 C CA . THR A 1 89 ? -7.588 -4.256 17.700 1.00 97.12 89 THR A CA 1
ATOM 679 C C . THR A 1 89 ? -7.821 -2.752 17.752 1.00 97.12 89 THR A C 1
ATOM 681 O O . THR A 1 89 ? -8.833 -2.285 18.284 1.00 97.12 89 THR A O 1
ATOM 684 N N . VAL A 1 90 ? -6.909 -2.001 17.140 1.00 97.44 90 VAL A N 1
ATOM 685 C CA . VAL A 1 90 ? -7.113 -0.612 16.723 1.00 97.44 90 VAL A CA 1
ATOM 686 C C . VAL A 1 90 ? -7.366 -0.604 15.218 1.00 97.44 90 VAL A C 1
ATOM 688 O O . VAL A 1 90 ? -6.659 -1.281 14.474 1.00 97.44 90 VAL A O 1
ATOM 691 N N . ILE A 1 91 ? -8.380 0.135 14.772 1.00 98.25 91 ILE A N 1
ATOM 692 C CA . ILE A 1 91 ? -8.711 0.253 13.348 1.00 98.25 91 ILE A CA 1
ATOM 693 C C . ILE A 1 91 ? -8.322 1.644 12.852 1.00 98.25 91 ILE A C 1
ATOM 695 O O . ILE A 1 91 ? -8.739 2.638 13.437 1.00 98.25 91 ILE A O 1
ATOM 699 N N . VAL A 1 92 ? -7.566 1.728 11.764 1.00 98.19 92 VAL A N 1
ATOM 700 C CA . VAL A 1 92 ? -7.298 2.971 11.033 1.00 98.19 92 VAL A CA 1
ATOM 701 C C . VAL A 1 92 ? -8.240 3.036 9.834 1.00 98.19 92 VAL A C 1
ATOM 703 O O . VAL A 1 92 ? -8.323 2.085 9.068 1.00 98.19 92 VAL A O 1
ATOM 706 N N . LEU A 1 93 ? -8.973 4.127 9.655 1.00 97.50 93 LEU A N 1
ATOM 707 C CA . LEU A 1 93 ? -9.867 4.303 8.508 1.00 97.50 93 LEU A CA 1
ATOM 708 C C . LEU A 1 93 ? -9.406 5.510 7.712 1.00 97.50 93 LEU A C 1
ATOM 710 O O . LEU A 1 93 ? -9.287 6.595 8.282 1.00 97.50 93 LEU A O 1
ATOM 714 N N . SER A 1 94 ? -9.153 5.309 6.422 1.00 95.38 94 SER A N 1
ATOM 715 C CA . SER A 1 94 ? -8.691 6.348 5.513 1.00 95.38 94 SER A CA 1
ATOM 716 C C . SER A 1 94 ? -9.600 6.466 4.297 1.00 95.38 94 SER A C 1
ATOM 718 O O . SER A 1 94 ? -9.935 5.472 3.656 1.00 95.38 94 SER A O 1
ATOM 720 N N . GLY A 1 95 ? -10.039 7.685 3.994 1.00 94.25 95 GLY A N 1
ATOM 721 C CA . GLY A 1 95 ? -10.925 7.960 2.868 1.00 94.25 95 GLY A CA 1
ATOM 722 C C . GLY A 1 95 ? -10.517 9.211 2.104 1.00 94.25 95 GLY A C 1
ATOM 723 O O . GLY A 1 95 ? -10.136 10.209 2.723 1.00 94.25 95 GLY A O 1
ATOM 724 N N . TYR A 1 96 ? -10.616 9.182 0.773 1.00 93.69 96 TYR A N 1
ATOM 725 C CA . TYR A 1 96 ? -10.464 10.408 -0.012 1.00 93.69 96 TYR A CA 1
ATOM 726 C C . TYR A 1 96 ? -11.695 11.296 0.194 1.00 93.69 96 TYR A C 1
ATOM 728 O O . TYR A 1 96 ? -11.596 12.337 0.843 1.00 93.69 96 TYR A O 1
ATOM 736 N N . GLU A 1 97 ? -12.861 10.839 -0.271 1.00 93.00 97 GLU A N 1
ATOM 737 C CA . GLU A 1 97 ? -14.161 11.515 -0.152 1.00 93.00 97 GLU A CA 1
ATOM 738 C C . GLU A 1 97 ? -14.672 11.625 1.292 1.00 93.00 97 GLU A C 1
ATOM 740 O O . GLU A 1 97 ? -14.160 10.994 2.217 1.00 93.00 97 GLU A O 1
ATO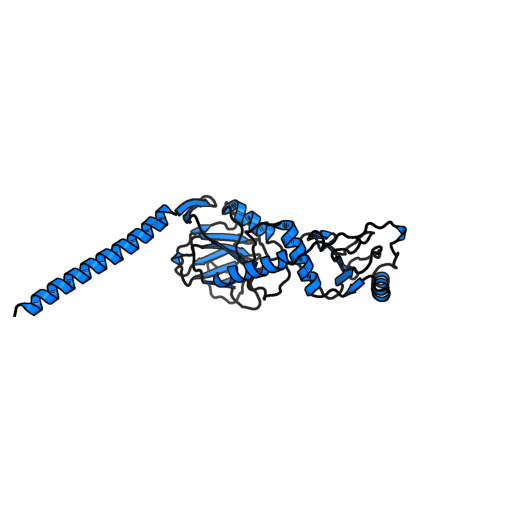M 745 N N . GLN A 1 98 ? -15.725 12.423 1.497 1.00 93.06 98 GLN A N 1
ATOM 746 C CA . GLN A 1 98 ? -16.435 12.457 2.777 1.00 93.06 98 GLN A CA 1
ATOM 747 C C . GLN A 1 98 ? -17.246 11.170 2.981 1.00 93.06 98 GLN A C 1
ATOM 749 O O . GLN A 1 98 ? -18.247 10.939 2.295 1.00 93.06 98 GLN A O 1
ATOM 754 N N . ASN A 1 99 ? -16.825 10.328 3.931 1.00 93.75 99 ASN A N 1
ATOM 755 C CA . ASN A 1 99 ? -17.443 9.021 4.158 1.00 93.75 99 ASN A CA 1
ATOM 756 C C . ASN A 1 99 ? -18.012 8.838 5.573 1.00 93.75 99 ASN A C 1
ATOM 758 O O . ASN A 1 99 ? -17.473 9.358 6.554 1.00 93.75 99 ASN A O 1
ATOM 762 N N . VAL A 1 100 ? -19.085 8.047 5.675 1.00 95.00 100 VAL A N 1
ATOM 763 C CA . VAL A 1 100 ? -19.551 7.431 6.921 1.00 95.00 100 VAL A CA 1
ATOM 764 C C . VAL A 1 100 ? -19.207 5.949 6.908 1.00 95.00 100 VAL A C 1
ATOM 766 O O . VAL A 1 100 ? -19.719 5.180 6.093 1.00 95.00 100 VAL A O 1
ATOM 769 N N . TRP A 1 101 ? -18.375 5.549 7.859 1.00 95.31 101 TRP A N 1
ATOM 770 C CA . TRP A 1 101 ? -17.972 4.172 8.094 1.00 95.31 101 TRP A CA 1
ATOM 771 C C . TRP A 1 101 ? -18.973 3.506 9.039 1.00 95.31 101 TRP A C 1
ATOM 773 O O . TRP A 1 101 ? -19.003 3.794 10.236 1.00 95.31 101 TRP A O 1
ATOM 783 N N . ASN A 1 102 ? -19.822 2.635 8.504 1.00 94.81 102 ASN A N 1
ATOM 784 C CA . ASN A 1 102 ? -20.808 1.877 9.262 1.00 94.81 102 ASN A CA 1
ATOM 785 C C . ASN A 1 102 ? -20.206 0.547 9.724 1.00 94.81 102 ASN A C 1
ATOM 787 O O . ASN A 1 102 ? -20.155 -0.425 8.971 1.00 94.81 102 ASN A O 1
ATOM 791 N N . ILE A 1 103 ? -19.725 0.514 10.967 1.00 96.62 103 ILE A N 1
ATOM 792 C CA . ILE A 1 103 ? -18.901 -0.584 11.470 1.00 96.62 103 ILE A CA 1
ATOM 793 C C . ILE A 1 103 ? -19.736 -1.515 12.334 1.00 96.62 103 ILE A C 1
ATOM 795 O O . ILE A 1 103 ? -20.415 -1.096 13.278 1.00 96.62 103 ILE A O 1
ATOM 799 N N . LYS A 1 104 ? -19.639 -2.803 12.026 1.00 96.62 104 LYS A N 1
ATOM 800 C CA . LYS A 1 104 ? -20.125 -3.903 12.856 1.00 96.62 104 LYS A CA 1
ATOM 801 C C . LYS A 1 104 ? -18.934 -4.767 13.245 1.00 96.62 104 LYS A C 1
ATOM 803 O O . LYS A 1 104 ? -17.966 -4.862 12.494 1.00 96.62 104 LYS A O 1
ATOM 808 N N . ALA A 1 105 ? -19.011 -5.430 14.392 1.00 96.94 105 ALA A N 1
ATOM 809 C CA . ALA A 1 105 ? -17.991 -6.383 14.810 1.00 96.94 105 ALA A CA 1
ATOM 810 C C . ALA A 1 105 ? -18.630 -7.653 15.367 1.00 96.94 105 ALA A C 1
ATOM 812 O O . ALA A 1 105 ? -19.612 -7.580 16.102 1.00 96.94 105 ALA A O 1
ATOM 813 N N . THR A 1 106 ? -18.049 -8.811 15.057 1.00 96.50 106 THR A N 1
ATOM 814 C CA . THR A 1 106 ? -18.453 -10.092 15.664 1.00 96.50 106 THR A CA 1
ATOM 815 C C . THR A 1 106 ? -18.040 -10.176 17.136 1.00 96.50 106 THR A C 1
ATOM 817 O O . THR A 1 106 ? -18.722 -10.811 17.936 1.00 96.50 106 THR A O 1
ATOM 820 N N . GLN A 1 107 ? -16.953 -9.487 17.504 1.00 95.88 107 GLN A N 1
ATOM 821 C CA . GLN A 1 107 ? -16.429 -9.375 18.869 1.00 95.88 107 GLN A CA 1
ATOM 822 C C . GLN A 1 107 ? -16.212 -7.891 19.231 1.00 95.88 107 GLN A C 1
ATOM 824 O O . GLN A 1 107 ? -15.083 -7.394 19.220 1.00 95.88 107 GLN A O 1
ATOM 829 N N . PRO A 1 108 ? -17.286 -7.132 19.526 1.00 95.19 108 PRO A N 1
ATOM 830 C CA . PRO A 1 108 ? -17.228 -5.672 19.661 1.00 95.19 108 PRO A CA 1
ATOM 831 C C . PRO A 1 108 ? -16.359 -5.174 20.824 1.00 95.19 108 PRO A C 1
ATOM 833 O O . PRO A 1 108 ? -15.888 -4.040 20.800 1.00 95.19 108 PRO A O 1
ATOM 836 N N . ASN A 1 109 ? -16.106 -6.011 21.833 1.00 94.56 109 ASN A N 1
ATOM 837 C CA . ASN A 1 109 ? -15.210 -5.715 22.953 1.00 94.56 109 ASN A CA 1
ATOM 838 C C . ASN A 1 109 ? -13.719 -5.769 22.578 1.00 94.56 109 ASN A C 1
ATOM 840 O O . ASN A 1 109 ? -12.893 -5.252 23.338 1.00 94.56 109 ASN A O 1
ATOM 844 N N . LEU A 1 110 ? -13.356 -6.397 21.455 1.00 95.81 110 LEU A N 1
ATOM 845 C CA . LEU A 1 110 ? -11.973 -6.469 20.981 1.00 95.81 110 LEU A CA 1
ATOM 846 C C . LEU A 1 110 ? -11.564 -5.240 20.167 1.00 95.81 110 LEU A C 1
ATOM 848 O O . LEU A 1 110 ? -10.381 -4.916 20.142 1.00 95.81 110 LEU A O 1
ATOM 852 N N . VAL A 1 111 ? -12.509 -4.500 19.589 1.00 97.06 111 VAL A N 1
ATOM 853 C CA . VAL A 1 111 ? -12.221 -3.220 18.927 1.00 97.06 111 VAL A CA 1
ATOM 854 C C . VAL A 1 111 ? -12.060 -2.133 19.994 1.00 97.06 111 VAL A C 1
ATOM 856 O O . VAL A 1 111 ? -13.020 -1.754 20.664 1.00 97.06 111 VAL A O 1
ATOM 859 N N . LYS A 1 112 ? -10.828 -1.654 20.194 1.00 95.81 112 LYS A N 1
ATOM 860 C CA . LYS A 1 112 ? -10.472 -0.735 21.292 1.00 95.81 112 LYS A CA 1
ATOM 861 C C . LYS A 1 112 ? -10.548 0.731 20.887 1.00 95.81 112 LYS A C 1
ATOM 863 O O . LYS A 1 112 ? -11.049 1.560 21.648 1.00 95.81 112 LYS A O 1
ATOM 868 N N . ALA A 1 113 ? -10.079 1.046 19.687 1.00 96.44 113 ALA A N 1
ATOM 869 C CA . ALA A 1 113 ? -10.087 2.400 19.160 1.00 96.44 113 ALA A CA 1
ATOM 870 C C . ALA A 1 113 ? -10.206 2.407 17.637 1.00 96.44 113 ALA A C 1
ATOM 872 O O . ALA A 1 113 ? -9.862 1.431 16.969 1.00 96.44 113 ALA A O 1
ATOM 873 N N . ILE A 1 114 ? -10.688 3.530 17.116 1.00 97.31 114 ILE A N 1
ATOM 874 C CA . ILE A 1 114 ? -10.758 3.829 15.692 1.00 97.31 114 ILE A CA 1
ATOM 875 C C . ILE A 1 114 ? -10.061 5.156 15.458 1.00 97.31 114 ILE A C 1
ATOM 877 O O . ILE A 1 114 ? -10.424 6.158 16.071 1.00 97.31 114 ILE A O 1
ATOM 881 N N . LEU A 1 115 ? -9.072 5.151 14.577 1.00 97.19 115 LEU A N 1
ATOM 882 C CA . LEU A 1 115 ? -8.294 6.307 14.182 1.00 97.19 115 LEU A CA 1
ATOM 883 C C . LEU A 1 115 ? -8.720 6.744 12.780 1.00 97.19 115 LEU A C 1
ATOM 885 O O . LEU A 1 115 ? -8.593 5.986 11.822 1.00 97.19 115 LEU A O 1
ATOM 889 N N . LEU A 1 116 ? -9.248 7.960 12.674 1.00 96.50 116 LEU A N 1
ATOM 890 C CA . LEU A 1 116 ? -9.737 8.524 11.423 1.00 96.50 116 LEU A CA 1
ATOM 891 C C . LEU A 1 116 ? -8.671 9.367 10.729 1.00 96.50 116 LEU A C 1
ATOM 893 O O . LEU A 1 116 ? -8.170 10.341 11.295 1.00 96.50 116 LEU A O 1
ATOM 897 N N . ALA A 1 117 ? -8.421 9.035 9.470 1.00 95.50 117 ALA A N 1
ATOM 898 C CA . ALA A 1 117 ? -7.601 9.779 8.529 1.00 95.50 117 ALA A CA 1
ATOM 899 C C . ALA A 1 117 ? -8.401 10.025 7.239 1.00 95.50 117 ALA A C 1
ATOM 901 O O . ALA A 1 117 ? -9.352 9.306 6.940 1.00 95.50 117 ALA A O 1
ATOM 902 N N . GLY A 1 118 ? -8.068 11.065 6.482 1.00 93.62 118 GLY A N 1
ATOM 903 C CA . GLY A 1 118 ? -8.711 11.285 5.192 1.00 93.62 118 GLY A CA 1
ATOM 904 C C . GLY A 1 118 ? -8.537 12.695 4.662 1.00 93.62 118 GLY A C 1
ATOM 905 O O . GLY A 1 118 ? -8.249 13.630 5.409 1.00 93.62 118 GLY A O 1
ATOM 906 N N . TYR A 1 119 ? -8.730 12.846 3.354 1.00 91.81 119 TYR A N 1
ATOM 907 C CA . TYR A 1 119 ? -8.642 14.152 2.703 1.00 91.81 119 TYR A CA 1
ATOM 908 C C . TYR A 1 119 ? -9.851 15.033 3.069 1.00 91.81 119 TYR A C 1
ATOM 910 O O . TYR A 1 119 ? -9.703 16.183 3.501 1.00 91.81 119 TYR A O 1
ATOM 918 N N . TYR A 1 120 ? -11.058 14.471 2.971 1.00 93.88 120 TYR A N 1
ATOM 919 C CA . TYR A 1 120 ? -12.287 15.077 3.481 1.00 93.88 120 TYR A CA 1
ATOM 920 C C . TYR A 1 120 ? -12.675 14.531 4.862 1.00 93.88 120 TYR A C 1
ATOM 922 O O . TYR A 1 120 ? -12.025 13.650 5.426 1.00 93.88 120 TYR A O 1
ATOM 930 N N . ASP A 1 121 ? -13.724 15.108 5.452 1.00 93.38 121 ASP A N 1
ATOM 931 C CA . ASP A 1 121 ? -14.175 14.724 6.788 1.00 93.38 121 ASP A CA 1
ATOM 932 C C . ASP A 1 121 ? -14.712 13.285 6.816 1.00 93.38 121 ASP A C 1
ATOM 934 O O . ASP A 1 121 ? -15.432 12.865 5.913 1.00 93.38 121 ASP A O 1
ATOM 938 N N . GLN A 1 122 ? -14.385 12.548 7.876 1.00 94.69 122 GLN A N 1
ATOM 939 C CA . GLN A 1 122 ? -14.770 11.149 8.056 1.00 94.69 122 GLN A CA 1
ATOM 940 C C . GLN A 1 122 ? -15.672 11.012 9.284 1.00 94.69 122 GLN A C 1
ATOM 942 O O . GLN A 1 122 ? -15.422 11.620 10.328 1.00 94.69 122 GLN A O 1
ATOM 947 N N . LYS A 1 123 ? -16.716 10.188 9.182 1.00 94.75 123 LYS A N 1
ATOM 948 C CA . LYS A 1 123 ? -17.647 9.882 10.277 1.00 94.75 123 LYS A CA 1
ATOM 949 C C . LYS A 1 123 ? -17.744 8.387 10.500 1.00 94.75 123 LYS A C 1
ATOM 951 O O . LYS A 1 123 ? -17.531 7.604 9.588 1.00 94.75 123 LYS A O 1
ATOM 956 N N . VAL A 1 124 ? -18.109 7.986 11.709 1.00 95.31 124 VAL A N 1
ATOM 957 C CA . VAL A 1 124 ? -18.231 6.573 12.068 1.00 95.31 124 VAL A CA 1
ATOM 958 C C . VAL A 1 124 ? -19.560 6.327 12.752 1.00 95.31 124 VAL A C 1
ATOM 960 O O . VAL A 1 124 ? -19.977 7.113 13.603 1.00 95.31 124 VAL A O 1
ATOM 963 N N . ILE A 1 125 ? -20.184 5.207 12.409 1.00 94.75 125 ILE A N 1
ATOM 964 C CA . ILE A 1 125 ? -21.301 4.617 13.138 1.00 94.75 125 ILE A CA 1
ATOM 965 C C . ILE A 1 125 ? -20.792 3.316 13.760 1.00 94.75 125 ILE A C 1
ATOM 967 O O . ILE A 1 125 ? -20.331 2.417 13.058 1.00 94.75 125 ILE A O 1
ATOM 971 N N . LEU A 1 126 ? -20.859 3.230 15.090 1.00 95.12 126 LEU A N 1
ATOM 972 C CA . LEU A 1 126 ? -20.440 2.063 15.865 1.00 95.12 126 LEU A CA 1
ATOM 973 C C . LEU A 1 126 ? -21.659 1.261 16.302 1.00 95.12 126 LEU A C 1
ATOM 975 O O . LEU A 1 126 ? -22.347 1.641 17.247 1.00 95.12 126 LEU A O 1
ATOM 979 N N . ASN A 1 127 ? -21.918 0.140 15.632 1.00 90.88 127 ASN A N 1
ATOM 980 C CA . ASN A 1 127 ? -22.997 -0.763 16.021 1.00 90.88 127 ASN A CA 1
ATOM 981 C C . ASN A 1 127 ? -22.489 -1.694 17.127 1.00 90.88 127 ASN A C 1
ATOM 983 O O . ASN A 1 127 ? -21.696 -2.595 16.861 1.00 90.88 127 ASN A O 1
ATOM 987 N N . ASP A 1 128 ? -22.903 -1.434 18.369 1.00 91.44 128 ASP A N 1
ATOM 988 C CA . ASP A 1 128 ? -22.561 -2.195 19.587 1.00 91.44 128 ASP A CA 1
ATOM 989 C C . ASP A 1 128 ? -21.077 -2.173 20.010 1.00 91.44 128 ASP A C 1
ATOM 991 O O . ASP A 1 128 ? -20.701 -2.732 21.045 1.00 91.44 128 ASP A O 1
ATOM 995 N N . ILE A 1 129 ? -20.227 -1.470 19.260 1.00 95.62 129 ILE A N 1
ATOM 996 C CA . ILE A 1 129 ? -18.803 -1.280 19.551 1.00 95.62 129 ILE A CA 1
ATOM 997 C C . ILE A 1 129 ? -18.620 -0.081 20.494 1.00 95.62 129 ILE A C 1
ATOM 999 O O . ILE A 1 129 ? -19.105 1.016 20.228 1.00 95.62 129 ILE A O 1
ATOM 1003 N N . LYS A 1 130 ? -17.861 -0.263 21.583 1.00 92.94 130 LYS A N 1
ATOM 1004 C CA . LYS A 1 130 ? -17.544 0.797 22.571 1.00 92.94 130 LYS A CA 1
ATOM 1005 C C . LYS A 1 130 ? -16.164 1.435 22.360 1.00 92.94 130 LYS A C 1
ATOM 1007 O O . LYS A 1 130 ? -15.576 1.969 23.299 1.00 92.94 130 LYS A O 1
ATOM 1012 N N . ALA A 1 131 ? -15.635 1.335 21.146 1.00 94.44 131 ALA A N 1
ATOM 1013 C CA . ALA A 1 131 ? -14.318 1.841 20.790 1.00 94.44 131 ALA A CA 1
ATOM 1014 C C . ALA A 1 131 ? -14.242 3.365 20.929 1.00 94.44 131 ALA A C 1
ATOM 1016 O O . ALA A 1 131 ? -15.205 4.087 20.660 1.00 94.44 131 ALA A O 1
ATOM 1017 N N . LYS A 1 132 ? -13.063 3.867 21.303 1.00 94.69 132 LYS A N 1
ATOM 1018 C CA . LYS A 1 132 ? -12.792 5.305 21.273 1.00 94.69 132 LYS A CA 1
ATOM 1019 C C . LYS A 1 132 ? -12.571 5.753 19.826 1.00 94.69 132 LYS A C 1
ATOM 1021 O O . LYS A 1 132 ? -11.719 5.194 19.145 1.00 94.69 132 LYS A O 1
ATOM 1026 N N . ILE A 1 133 ? -13.302 6.768 19.373 1.00 94.75 133 ILE A N 1
ATOM 1027 C CA . ILE A 1 133 ? -13.052 7.415 18.077 1.00 94.75 133 ILE A CA 1
ATOM 1028 C C . ILE A 1 133 ? -12.006 8.514 18.281 1.00 94.75 133 ILE A C 1
ATOM 1030 O O . ILE A 1 133 ? -12.129 9.332 19.196 1.00 94.75 133 ILE A O 1
ATOM 1034 N N . LEU A 1 134 ? -10.979 8.502 17.441 1.00 94.62 134 LEU A N 1
ATOM 1035 C CA . LEU A 1 134 ? -9.803 9.363 17.465 1.00 94.62 134 LEU A CA 1
ATOM 1036 C C . LEU A 1 134 ? -9.566 9.927 16.061 1.00 94.62 134 LEU A C 1
ATOM 1038 O O . LEU A 1 134 ? -9.976 9.327 15.068 1.00 94.62 134 LEU A O 1
ATOM 1042 N N . GLY A 1 135 ? -8.846 11.041 15.962 1.00 91.94 135 GLY A N 1
ATOM 1043 C CA . GLY A 1 135 ? -8.483 11.610 14.665 1.00 91.94 135 GLY A CA 1
ATOM 1044 C C . GLY A 1 135 ? -9.619 12.373 13.979 1.00 91.94 135 GLY A C 1
ATOM 1045 O O . GLY A 1 135 ? -10.520 12.909 14.629 1.00 91.94 135 GLY A O 1
ATOM 1046 N N . GLY A 1 136 ? -9.537 12.454 12.653 1.00 89.00 136 GLY A N 1
ATOM 1047 C CA . GLY A 1 136 ? -10.453 13.211 11.803 1.00 89.00 136 GLY A CA 1
ATOM 1048 C C . GLY A 1 136 ? -9.965 14.626 11.482 1.00 89.00 136 GLY A C 1
ATOM 1049 O O . GLY A 1 136 ? -8.938 15.099 11.987 1.00 89.00 136 GLY A O 1
ATOM 1050 N N . LYS A 1 137 ? -10.707 15.308 10.604 1.00 88.44 137 LYS A N 1
ATOM 1051 C CA . LYS A 1 137 ? -10.342 16.626 10.074 1.00 88.44 137 LYS A CA 1
ATOM 1052 C C . LYS A 1 137 ? -10.250 17.668 11.195 1.00 88.44 137 LYS A C 1
ATOM 1054 O O . LYS A 1 137 ? -11.192 17.844 11.962 1.00 88.44 137 LYS A O 1
ATOM 1059 N N . GLY A 1 138 ? -9.117 18.373 11.272 1.00 87.00 138 GLY A N 1
ATOM 1060 C CA . GLY A 1 138 ? -8.866 19.404 12.287 1.00 87.00 138 GLY A CA 1
ATOM 1061 C C . GLY A 1 138 ? -8.535 18.875 13.689 1.00 87.00 138 GLY A C 1
ATOM 1062 O O . GLY A 1 138 ? -8.484 19.660 14.633 1.00 87.00 138 GLY A O 1
ATOM 1063 N N . SER A 1 139 ? -8.321 17.566 13.847 1.00 90.31 139 SER A N 1
ATOM 1064 C CA . SER A 1 139 ? -7.913 16.958 15.119 1.00 90.31 139 SER A CA 1
ATOM 1065 C C . SER A 1 139 ? -6.386 16.892 15.279 1.00 90.31 139 SER A C 1
ATOM 1067 O O . SER A 1 139 ? -5.635 17.046 14.317 1.00 90.31 139 SER A O 1
ATOM 1069 N N . ALA A 1 140 ? -5.915 16.564 16.488 1.00 88.56 140 ALA A N 1
ATOM 1070 C CA . ALA A 1 140 ? -4.493 16.327 16.773 1.00 88.56 140 ALA A CA 1
ATOM 1071 C C . ALA A 1 140 ? -3.890 15.108 16.038 1.00 88.56 140 ALA A C 1
ATOM 1073 O O . ALA A 1 140 ? -2.671 14.973 15.988 1.00 88.56 140 ALA A O 1
ATOM 1074 N N . CYS A 1 141 ? -4.727 14.232 15.472 1.00 90.12 141 CYS A N 1
ATOM 1075 C CA . CYS A 1 141 ? -4.306 13.124 14.610 1.00 90.12 141 CYS A CA 1
ATOM 1076 C C . CYS A 1 141 ? -4.922 13.235 13.221 1.00 90.12 141 CYS A C 1
ATOM 1078 O O . CYS A 1 141 ? -5.345 12.236 12.637 1.00 90.12 141 CYS A O 1
ATOM 1080 N N . GLN A 1 142 ? -5.024 14.455 12.699 1.00 90.19 142 GLN A N 1
ATOM 1081 C CA . GLN A 1 142 ? -5.373 14.631 11.302 1.00 90.19 142 GLN A CA 1
ATOM 1082 C C . GLN A 1 142 ? -4.382 13.839 10.433 1.00 90.19 142 GLN A C 1
ATOM 1084 O O . GLN A 1 142 ? -3.175 14.054 10.503 1.00 90.19 142 GLN A O 1
ATOM 1089 N N . GLY A 1 143 ? -4.916 12.918 9.636 1.00 90.19 143 GLY A N 1
ATOM 1090 C CA . GLY A 1 143 ? -4.183 12.177 8.612 1.00 90.19 143 GLY A CA 1
ATOM 1091 C C . GLY A 1 143 ? -4.699 12.513 7.216 1.00 90.19 143 GLY A C 1
ATOM 1092 O O . GLY A 1 143 ? -5.678 13.249 7.077 1.00 90.19 143 GLY A O 1
ATOM 1093 N N . SER A 1 144 ? -4.054 11.951 6.201 1.00 93.38 144 SER A N 1
ATOM 1094 C CA . SER A 1 144 ? -4.455 12.067 4.794 1.00 93.38 144 SER A CA 1
ATOM 1095 C C . SER A 1 144 ? -5.265 10.851 4.339 1.00 93.38 144 SER A C 1
ATOM 1097 O O . SER A 1 144 ? -5.488 9.914 5.105 1.00 93.38 144 SER A O 1
ATOM 1099 N N . TYR A 1 145 ? -5.711 10.878 3.083 1.00 92.19 145 TYR A N 1
ATOM 1100 C CA . TYR A 1 145 ? -6.008 9.643 2.365 1.00 92.19 145 TYR A CA 1
ATOM 1101 C C . TYR A 1 145 ? -4.713 8.818 2.225 1.00 92.19 145 TYR A C 1
ATOM 1103 O O . TYR A 1 145 ? -3.650 9.419 2.102 1.00 92.19 145 TYR A O 1
ATOM 1111 N N . TYR A 1 146 ? -4.819 7.494 2.357 1.00 92.62 146 TYR A N 1
ATOM 1112 C CA . TYR A 1 146 ? -3.719 6.542 2.194 1.00 92.62 146 TYR A CA 1
ATOM 1113 C C . TYR A 1 146 ? -4.248 5.320 1.456 1.00 92.62 146 TYR A C 1
ATOM 1115 O O . TYR A 1 146 ? -5.056 4.595 2.039 1.00 92.62 146 TYR A O 1
ATOM 1123 N N . ASP A 1 147 ? -3.839 5.083 0.221 1.00 88.69 147 ASP A N 1
ATOM 1124 C CA . ASP A 1 147 ? -4.213 3.890 -0.549 1.00 88.69 147 ASP A CA 1
ATOM 1125 C C . ASP A 1 147 ? -3.142 2.777 -0.500 1.00 88.69 147 ASP A C 1
ATOM 1127 O O . ASP A 1 147 ? -2.230 2.785 0.335 1.00 88.69 147 ASP A O 1
ATOM 1131 N N . GLU A 1 148 ? -3.298 1.757 -1.342 1.00 85.12 148 GLU A N 1
ATOM 1132 C CA . GLU A 1 148 ? -2.361 0.644 -1.494 1.00 85.12 148 GLU A CA 1
ATOM 1133 C C . GLU A 1 148 ? -0.961 1.051 -1.986 1.00 85.12 148 GLU A C 1
ATOM 1135 O O . GLU A 1 148 ? 0.004 0.326 -1.714 1.00 85.12 148 GLU A O 1
ATOM 1140 N N . GLN A 1 149 ? -0.832 2.204 -2.648 1.00 83.88 149 GLN A N 1
ATOM 1141 C CA . GLN A 1 149 ? 0.440 2.780 -3.095 1.00 83.88 149 GLN A CA 1
ATOM 1142 C C . GLN A 1 149 ? 1.111 3.545 -1.937 1.00 83.88 149 GLN A C 1
ATOM 1144 O O . GLN A 1 149 ? 2.333 3.521 -1.774 1.00 83.88 149 GLN A O 1
ATOM 1149 N N . GLU A 1 150 ? 0.311 4.108 -1.027 1.00 88.06 150 GLU A N 1
ATOM 1150 C CA . GLU A 1 150 ? 0.756 4.937 0.100 1.00 88.06 150 GLU A CA 1
ATOM 1151 C C . GLU A 1 150 ? 0.982 4.163 1.423 1.00 88.06 150 GLU A C 1
ATOM 1153 O O . GLU A 1 150 ? 0.933 4.729 2.524 1.00 88.06 150 GLU A O 1
ATOM 1158 N N . ILE A 1 151 ? 1.273 2.855 1.369 1.00 88.81 151 ILE A N 1
ATOM 1159 C CA . ILE A 1 151 ? 1.468 2.011 2.572 1.00 88.81 151 ILE A CA 1
ATOM 1160 C C . ILE A 1 151 ? 2.568 2.543 3.498 1.00 88.81 151 ILE A C 1
ATOM 1162 O O . ILE A 1 151 ? 2.461 2.436 4.722 1.00 88.81 151 ILE A O 1
ATOM 1166 N N . ASN A 1 152 ? 3.640 3.117 2.951 1.00 88.19 152 ASN A N 1
ATOM 1167 C CA . ASN A 1 152 ? 4.717 3.670 3.773 1.00 88.19 152 ASN A CA 1
ATOM 1168 C C . ASN A 1 152 ? 4.246 4.897 4.563 1.00 88.19 152 ASN A C 1
ATOM 1170 O O . ASN A 1 152 ? 4.603 5.055 5.730 1.00 88.19 152 ASN A O 1
ATOM 1174 N N . GLN A 1 153 ? 3.422 5.744 3.951 1.00 91.81 153 GLN A N 1
ATOM 1175 C CA . GLN A 1 153 ? 2.820 6.925 4.555 1.00 91.81 153 GLN A CA 1
ATOM 1176 C C . GLN A 1 153 ? 1.782 6.511 5.603 1.00 91.81 153 GLN A C 1
ATOM 1178 O O . GLN A 1 153 ? 1.791 7.051 6.711 1.00 91.81 153 GLN A O 1
ATOM 1183 N N . LEU A 1 154 ? 0.968 5.493 5.308 1.00 94.06 154 LEU A N 1
ATOM 1184 C CA . LEU A 1 154 ? 0.063 4.870 6.273 1.00 94.06 154 LEU A CA 1
ATOM 1185 C C . LEU A 1 154 ? 0.825 4.319 7.485 1.00 94.06 154 LEU A C 1
ATOM 1187 O O . LEU A 1 154 ? 0.438 4.559 8.628 1.00 94.06 154 LEU A O 1
ATOM 1191 N N . ASN A 1 155 ? 1.931 3.611 7.256 1.00 93.44 155 ASN A N 1
ATOM 1192 C CA . ASN A 1 155 ? 2.772 3.094 8.330 1.00 93.44 155 ASN A CA 1
ATOM 1193 C C . ASN A 1 155 ? 3.443 4.214 9.114 1.00 93.44 155 ASN A C 1
ATOM 1195 O O . ASN A 1 155 ? 3.491 4.137 10.335 1.00 93.44 155 ASN A O 1
ATOM 1199 N N . HIS A 1 156 ? 3.892 5.286 8.465 1.00 93.19 156 HIS A N 1
ATOM 1200 C CA . HIS A 1 156 ? 4.413 6.459 9.160 1.00 93.19 156 HIS A CA 1
ATOM 1201 C C . HIS A 1 156 ? 3.346 7.111 10.054 1.00 93.19 156 HIS A C 1
ATOM 1203 O O . HIS A 1 156 ? 3.624 7.442 11.207 1.00 93.19 156 HIS A O 1
ATOM 1209 N N . TYR A 1 157 ? 2.115 7.240 9.554 1.00 95.00 157 TYR A N 1
ATOM 1210 C CA . TYR A 1 157 ? 0.970 7.738 10.315 1.00 95.00 157 TYR A CA 1
ATOM 1211 C C . TYR A 1 157 ? 0.630 6.827 11.504 1.00 95.00 157 TYR A C 1
ATOM 1213 O O . TYR A 1 157 ? 0.491 7.288 12.637 1.00 95.00 157 TYR A O 1
ATOM 1221 N N . SER A 1 158 ? 0.576 5.513 11.286 1.00 95.06 158 SER A N 1
ATOM 1222 C CA . SER A 1 158 ? 0.355 4.537 12.356 1.00 95.06 158 SER A CA 1
ATOM 1223 C C . SER A 1 158 ? 1.491 4.560 13.383 1.00 95.06 158 SER A C 1
ATOM 1225 O O . SER A 1 158 ? 1.247 4.590 14.583 1.00 95.06 158 SER A O 1
ATOM 1227 N N . GLN A 1 159 ? 2.748 4.643 12.953 1.00 92.88 159 GLN A N 1
ATOM 1228 C CA . GLN A 1 159 ? 3.905 4.722 13.844 1.00 92.88 159 GLN A CA 1
ATOM 1229 C C . GLN A 1 159 ? 3.922 6.014 14.664 1.00 92.88 159 GLN A C 1
ATOM 1231 O O . GLN A 1 159 ? 4.264 5.988 15.846 1.00 92.88 159 GLN A O 1
ATOM 1236 N N . SER A 1 160 ? 3.525 7.151 14.092 1.00 92.44 160 SER A N 1
ATOM 1237 C CA . SER A 1 160 ? 3.526 8.422 14.819 1.00 92.44 160 SER A CA 1
ATOM 1238 C C . SER A 1 160 ? 2.527 8.410 15.986 1.00 92.44 160 SER A C 1
ATOM 1240 O O . SER A 1 160 ? 2.864 8.897 17.073 1.00 92.44 160 SER A O 1
ATOM 1242 N N . HIS A 1 161 ? 1.367 7.766 15.812 1.00 93.00 161 HIS A N 1
ATOM 1243 C CA . HIS A 1 161 ? 0.267 7.763 16.782 1.00 93.00 161 HIS A CA 1
ATOM 1244 C C . HIS A 1 161 ? 0.170 6.496 17.643 1.00 93.00 161 HIS A C 1
ATOM 1246 O O . HIS A 1 161 ? -0.140 6.589 18.827 1.00 93.00 161 HIS A O 1
ATOM 1252 N N . LEU A 1 162 ? 0.455 5.328 17.071 1.00 92.75 162 LEU A N 1
ATOM 1253 C CA . LEU A 1 162 ? 0.291 4.008 17.691 1.00 92.75 162 LEU A CA 1
ATOM 1254 C C . LEU A 1 162 ? 1.634 3.328 18.010 1.00 92.75 162 LEU A C 1
ATOM 1256 O O . LEU A 1 162 ? 1.666 2.366 18.768 1.00 92.75 162 LEU A O 1
ATOM 1260 N N . LYS A 1 163 ? 2.765 3.836 17.496 1.00 91.06 163 LYS A N 1
ATOM 1261 C CA . LYS A 1 163 ? 4.106 3.233 17.683 1.00 91.06 163 LYS A CA 1
ATOM 1262 C C . LYS A 1 163 ? 4.226 1.808 17.114 1.00 91.06 163 LYS A C 1
ATOM 1264 O O . LYS A 1 163 ? 5.013 1.007 17.614 1.00 91.06 163 LYS A O 1
ATOM 1269 N N . ARG A 1 164 ? 3.421 1.493 16.095 1.00 91.12 164 ARG A N 1
ATOM 1270 C CA . ARG A 1 164 ? 3.402 0.211 15.380 1.00 91.12 164 ARG A CA 1
ATOM 1271 C C . ARG A 1 164 ? 2.938 0.422 13.936 1.00 91.12 164 ARG A C 1
ATOM 1273 O O . ARG A 1 164 ? 2.146 1.329 13.671 1.00 91.12 164 ARG A O 1
ATOM 1280 N N . ASN A 1 165 ? 3.427 -0.405 13.013 1.00 93.81 165 ASN A N 1
ATOM 1281 C CA . ASN A 1 165 ? 2.943 -0.453 11.632 1.00 93.81 165 ASN A CA 1
ATOM 1282 C C . ASN A 1 165 ? 1.526 -1.029 11.560 1.00 93.81 165 ASN A C 1
ATOM 1284 O O . ASN A 1 165 ? 1.090 -1.762 12.442 1.00 93.81 165 ASN A O 1
ATOM 1288 N N . VAL A 1 166 ? 0.823 -0.765 10.467 1.00 95.81 166 VAL A N 1
ATOM 1289 C CA . VAL A 1 166 ? -0.422 -1.474 10.185 1.00 95.81 166 VAL A CA 1
ATOM 1290 C C . VAL A 1 166 ? -0.105 -2.937 9.861 1.00 95.81 166 VAL A C 1
ATOM 1292 O O . VAL A 1 166 ? 0.788 -3.234 9.068 1.00 95.81 166 VAL A O 1
ATOM 1295 N N . ASP A 1 167 ? -0.851 -3.867 10.448 1.00 95.62 167 ASP A N 1
ATOM 1296 C CA . ASP A 1 167 ? -0.720 -5.296 10.182 1.00 95.62 167 ASP A CA 1
ATOM 1297 C C . ASP A 1 167 ? -1.287 -5.678 8.815 1.00 95.62 167 ASP A C 1
ATOM 1299 O O . ASP A 1 167 ? -0.660 -6.446 8.081 1.00 95.62 167 ASP A O 1
ATOM 1303 N N . ALA A 1 168 ? -2.455 -5.131 8.475 1.00 95.19 168 ALA A N 1
ATOM 1304 C CA . ALA A 1 168 ? -3.097 -5.313 7.182 1.00 95.19 168 ALA A CA 1
ATOM 1305 C C . ALA A 1 168 ? -3.910 -4.085 6.759 1.00 95.19 168 ALA A C 1
ATOM 1307 O O . ALA A 1 168 ? -4.638 -3.511 7.570 1.00 95.19 168 ALA A O 1
ATOM 1308 N N . LEU A 1 169 ? -3.803 -3.728 5.481 1.00 94.81 169 LEU A N 1
ATOM 1309 C CA . LEU A 1 169 ? -4.629 -2.737 4.807 1.00 94.81 169 LEU A CA 1
ATOM 1310 C C . LEU A 1 169 ? -5.724 -3.451 4.010 1.00 94.81 169 LEU A C 1
ATOM 1312 O O . LEU A 1 169 ? -5.436 -4.197 3.079 1.00 94.81 169 LEU A O 1
ATOM 1316 N N . TYR A 1 170 ? -6.977 -3.217 4.375 1.00 93.81 170 TYR A N 1
ATOM 1317 C CA . TYR A 1 170 ? -8.149 -3.711 3.668 1.00 93.81 170 TYR A CA 1
ATOM 1318 C C . TYR A 1 170 ? -8.632 -2.647 2.684 1.00 93.81 170 TYR A C 1
ATOM 1320 O O . TYR A 1 170 ? -9.038 -1.559 3.093 1.00 93.81 170 TYR A O 1
ATOM 1328 N N . VAL A 1 171 ? -8.612 -2.957 1.396 1.00 89.56 171 VAL A N 1
ATOM 1329 C CA . VAL A 1 171 ? -9.127 -2.065 0.354 1.00 89.56 171 VAL A CA 1
ATOM 1330 C C . VAL A 1 171 ? -10.505 -2.526 -0.102 1.00 89.56 171 VAL A C 1
ATOM 1332 O O . VAL A 1 171 ? -10.849 -3.713 -0.032 1.00 89.56 171 VAL A O 1
ATOM 1335 N N . LEU A 1 172 ? -11.331 -1.572 -0.530 1.00 82.62 172 LEU A N 1
ATOM 1336 C CA . LEU A 1 172 ? -12.626 -1.879 -1.123 1.00 82.62 172 LEU A CA 1
ATOM 1337 C C . LEU A 1 172 ? -12.411 -2.449 -2.533 1.00 82.62 172 LEU A C 1
ATOM 1339 O O . LEU A 1 172 ? -12.225 -1.697 -3.483 1.00 82.62 172 LEU A O 1
ATOM 1343 N N . GLY A 1 173 ? -12.432 -3.778 -2.651 1.00 68.62 173 GLY A N 1
ATOM 1344 C CA . GLY A 1 173 ? -12.413 -4.466 -3.943 1.00 68.62 173 GLY A CA 1
ATOM 1345 C C . GLY A 1 173 ? -13.760 -4.390 -4.673 1.00 68.62 173 GLY A C 1
ATOM 1346 O O . GLY A 1 173 ? -14.576 -3.503 -4.445 1.00 68.62 173 GLY A O 1
ATOM 1347 N N . GLY A 1 174 ? -14.061 -5.384 -5.516 1.00 63.22 174 GLY A N 1
ATOM 1348 C CA . GLY A 1 174 ? -15.327 -5.454 -6.270 1.00 63.22 174 GLY A CA 1
ATOM 1349 C C . GLY A 1 174 ? -16.606 -5.671 -5.434 1.00 63.22 174 GLY A C 1
ATOM 1350 O O . GLY A 1 174 ? -17.679 -5.884 -6.000 1.00 63.22 174 GLY A O 1
ATOM 1351 N N . THR A 1 175 ? -16.514 -5.674 -4.102 1.00 68.75 175 THR A N 1
ATOM 1352 C CA . THR A 1 175 ? -17.647 -5.794 -3.175 1.00 68.75 175 THR A CA 1
ATOM 1353 C C . THR A 1 175 ? -18.210 -4.420 -2.799 1.00 68.75 175 THR A C 1
ATOM 1355 O O . THR A 1 175 ? -17.563 -3.393 -2.948 1.00 68.75 175 THR A O 1
ATOM 1358 N N . GLN A 1 176 ? -19.433 -4.383 -2.260 1.00 78.19 176 GLN A N 1
ATOM 1359 C CA . GLN A 1 176 ? -20.043 -3.140 -1.751 1.00 78.19 176 GLN A CA 1
ATOM 1360 C C . GLN A 1 176 ? -19.670 -2.822 -0.289 1.00 78.19 176 GLN A C 1
ATOM 1362 O O . GLN A 1 176 ? -20.154 -1.842 0.272 1.00 78.19 176 GLN A O 1
ATOM 1367 N N . TYR A 1 177 ? -18.853 -3.663 0.348 1.00 87.94 177 TYR A N 1
ATOM 1368 C CA . TYR A 1 177 ? -18.473 -3.549 1.755 1.00 87.94 177 TYR A CA 1
ATOM 1369 C C . TYR A 1 177 ? -17.060 -4.092 1.985 1.00 87.94 177 TYR A C 1
ATOM 1371 O O . TYR A 1 177 ? -16.572 -4.914 1.203 1.00 87.94 177 TYR A O 1
ATOM 1379 N N . ILE A 1 178 ? -16.433 -3.669 3.083 1.00 92.38 178 ILE A N 1
ATOM 1380 C CA . ILE A 1 178 ? -15.111 -4.136 3.514 1.00 92.38 178 ILE A CA 1
ATOM 1381 C C . ILE A 1 178 ? -15.284 -5.218 4.582 1.00 92.38 178 ILE A C 1
ATOM 1383 O O . ILE A 1 178 ? -15.965 -5.004 5.586 1.00 92.38 178 ILE A O 1
ATOM 1387 N N . ASN A 1 179 ? -14.653 -6.378 4.387 1.00 93.06 179 ASN A N 1
ATOM 1388 C CA . ASN A 1 179 ? -14.597 -7.445 5.387 1.00 93.06 179 ASN A CA 1
ATOM 1389 C C . ASN A 1 179 ? -13.198 -7.514 6.012 1.00 93.06 179 ASN A C 1
ATOM 1391 O O . ASN A 1 179 ? -12.270 -8.035 5.397 1.00 93.06 179 ASN A O 1
ATOM 1395 N N . MET A 1 180 ? -13.057 -6.986 7.226 1.00 95.38 180 MET A N 1
ATOM 1396 C CA . MET A 1 180 ? -11.830 -7.056 8.013 1.00 95.38 180 MET A CA 1
ATOM 1397 C C . MET A 1 180 ? -11.785 -8.365 8.802 1.00 95.38 180 MET A C 1
ATOM 1399 O O . MET A 1 180 ? -12.358 -8.441 9.887 1.00 95.38 180 MET A O 1
ATOM 1403 N N . ASP A 1 181 ? -11.117 -9.382 8.264 1.00 95.00 181 ASP A N 1
ATOM 1404 C CA . ASP A 1 181 ? -10.958 -10.698 8.893 1.00 95.00 181 ASP A CA 1
ATOM 1405 C C . ASP A 1 181 ? -9.487 -10.961 9.235 1.00 95.00 181 ASP A C 1
ATOM 1407 O O . ASP A 1 181 ? -8.664 -11.236 8.356 1.00 95.00 181 ASP A O 1
ATOM 1411 N N . ASP A 1 182 ? -9.151 -10.885 10.526 1.00 95.44 182 ASP A N 1
ATOM 1412 C CA . ASP A 1 182 ? -7.761 -11.006 10.966 1.00 95.44 182 ASP A CA 1
ATOM 1413 C C . ASP A 1 182 ? -7.148 -12.400 10.767 1.00 95.44 182 ASP A C 1
ATOM 1415 O O . ASP A 1 182 ? -5.919 -12.528 10.736 1.00 95.44 182 ASP A O 1
ATOM 1419 N N . SER A 1 183 ? -7.967 -13.425 10.508 1.00 95.44 183 SER A N 1
ATOM 1420 C CA . SER A 1 183 ? -7.480 -14.765 10.172 1.00 95.44 183 SER A CA 1
ATOM 1421 C C . SER A 1 183 ? -6.709 -14.805 8.845 1.00 95.44 183 SER A C 1
ATOM 1423 O O . SER A 1 183 ? -5.870 -15.689 8.649 1.00 95.44 183 SER A O 1
ATOM 1425 N N . LEU A 1 184 ? -6.920 -13.822 7.959 1.00 92.81 184 LEU A N 1
ATOM 1426 C CA . LEU A 1 184 ? -6.222 -13.695 6.674 1.00 92.81 184 LEU A CA 1
ATOM 1427 C C . LEU A 1 184 ? -4.812 -13.107 6.813 1.00 92.81 184 LEU A C 1
ATOM 1429 O O . LEU A 1 184 ? -3.952 -13.326 5.957 1.00 92.81 184 LEU A O 1
ATOM 1433 N N . VAL A 1 185 ? -4.540 -12.382 7.900 1.00 93.06 185 VAL A N 1
ATOM 1434 C CA . VAL A 1 185 ? -3.325 -11.570 8.040 1.00 93.06 185 VAL A CA 1
ATOM 1435 C C . VAL A 1 185 ? -2.074 -12.437 8.146 1.00 93.06 185 VAL A C 1
ATOM 1437 O O . VAL A 1 185 ? -1.111 -12.236 7.405 1.00 93.06 185 VAL A O 1
ATOM 1440 N N . ALA A 1 186 ? -2.064 -13.419 9.051 1.00 92.62 186 ALA A N 1
ATOM 1441 C CA . ALA A 1 186 ? -0.883 -14.256 9.266 1.00 92.62 186 ALA A CA 1
ATOM 1442 C C . ALA A 1 186 ? -0.522 -15.121 8.036 1.00 92.62 186 ALA A C 1
ATOM 1444 O O . ALA A 1 186 ? 0.655 -15.122 7.658 1.00 92.62 186 ALA A O 1
ATOM 1445 N N . PRO A 1 187 ? -1.476 -15.795 7.355 1.00 92.25 187 PRO A N 1
ATOM 1446 C CA . PRO A 1 187 ? -1.196 -16.505 6.106 1.00 92.25 187 PRO A CA 1
ATOM 1447 C C . PRO A 1 187 ? -0.585 -15.607 5.024 1.00 92.25 187 PRO A C 1
ATOM 1449 O O . PRO A 1 187 ? 0.415 -15.982 4.411 1.00 92.25 187 PRO A O 1
ATOM 1452 N N . LEU A 1 188 ? -1.129 -14.402 4.825 1.00 90.69 188 LEU A N 1
ATOM 1453 C CA . LEU A 1 188 ? -0.614 -13.457 3.832 1.00 90.69 188 LEU A CA 1
ATOM 1454 C C . LEU A 1 188 ? 0.786 -12.951 4.190 1.00 90.69 188 LEU A C 1
ATOM 1456 O O . LEU A 1 188 ? 1.656 -12.894 3.319 1.00 90.69 188 LEU A O 1
ATOM 1460 N N . LYS A 1 189 ? 1.042 -12.645 5.469 1.00 90.25 189 LYS A N 1
ATOM 1461 C CA . LYS A 1 189 ? 2.381 -12.245 5.932 1.00 90.25 189 LYS A CA 1
ATOM 1462 C C . LYS A 1 189 ? 3.400 -13.358 5.694 1.00 90.25 189 LYS A C 1
ATOM 1464 O O . LYS A 1 189 ? 4.513 -13.071 5.263 1.00 90.25 189 LYS A O 1
ATOM 1469 N N . ASN A 1 190 ? 3.034 -14.616 5.939 1.00 90.00 190 ASN A N 1
ATOM 1470 C CA . ASN A 1 190 ? 3.917 -15.759 5.697 1.00 90.00 190 ASN A CA 1
ATOM 1471 C C . ASN A 1 190 ? 4.218 -15.936 4.204 1.00 90.00 190 ASN A C 1
ATOM 1473 O O . ASN A 1 190 ? 5.386 -16.002 3.832 1.00 90.00 190 ASN A O 1
ATOM 1477 N N . LYS A 1 191 ? 3.191 -15.894 3.345 1.00 88.88 191 LYS A N 1
ATOM 1478 C CA . LYS A 1 191 ? 3.354 -15.952 1.883 1.00 88.88 191 LYS A CA 1
ATOM 1479 C C . LYS A 1 191 ? 4.269 -14.836 1.367 1.00 88.88 191 LYS A C 1
ATOM 1481 O O . LYS A 1 191 ? 5.162 -15.082 0.559 1.00 88.88 191 LYS A O 1
ATOM 1486 N N . LEU A 1 192 ? 4.090 -13.607 1.861 1.00 87.56 192 LEU A N 1
ATOM 1487 C CA . LEU A 1 192 ? 4.947 -12.478 1.494 1.00 87.56 192 LEU A CA 1
ATOM 1488 C C . LEU A 1 192 ? 6.399 -12.691 1.950 1.00 87.56 192 LEU A C 1
ATOM 1490 O O . LEU A 1 192 ? 7.321 -12.440 1.177 1.00 87.56 192 LEU A O 1
ATOM 1494 N N . LYS A 1 193 ? 6.618 -13.193 3.172 1.00 88.12 193 LYS A N 1
ATOM 1495 C CA . LYS A 1 193 ? 7.963 -13.520 3.674 1.00 88.12 193 LYS A CA 1
ATOM 1496 C C . LYS A 1 193 ? 8.653 -14.577 2.815 1.00 88.12 193 LYS A C 1
ATOM 1498 O O . LYS A 1 193 ? 9.820 -14.402 2.483 1.00 88.12 193 LYS A O 1
ATOM 1503 N N . GLU A 1 194 ? 7.944 -15.632 2.422 1.00 88.00 194 GLU A N 1
ATOM 1504 C CA . GLU A 1 194 ? 8.476 -16.670 1.531 1.00 88.00 194 GLU A CA 1
ATOM 1505 C C . GLU A 1 194 ? 8.890 -16.089 0.171 1.00 88.00 194 GLU A C 1
ATOM 1507 O O . GLU A 1 194 ? 9.992 -16.360 -0.311 1.00 88.00 194 GLU A O 1
ATOM 1512 N N . HIS A 1 195 ? 8.059 -15.224 -0.420 1.00 87.06 195 HIS A N 1
ATOM 1513 C CA . HIS A 1 195 ? 8.394 -14.546 -1.675 1.00 87.06 195 HIS A CA 1
ATOM 1514 C C . HIS A 1 195 ? 9.622 -13.635 -1.546 1.00 87.06 195 HIS A C 1
ATOM 1516 O O . HIS A 1 195 ? 10.490 -13.654 -2.417 1.00 87.06 195 HIS A O 1
ATOM 1522 N N . LEU A 1 196 ? 9.724 -12.863 -0.459 1.00 86.00 196 LEU A N 1
ATOM 1523 C CA . LEU A 1 196 ? 10.873 -11.990 -0.207 1.00 86.00 196 LEU A CA 1
ATOM 1524 C C . LEU A 1 196 ? 12.164 -12.788 0.023 1.00 86.00 196 LEU A C 1
ATOM 1526 O O . LEU A 1 196 ? 13.221 -12.381 -0.450 1.00 86.00 196 LEU A O 1
ATOM 1530 N N . GLN A 1 197 ? 12.092 -13.942 0.692 1.00 84.31 197 GLN A N 1
ATOM 1531 C CA . GLN A 1 197 ? 13.246 -14.830 0.886 1.00 84.31 197 GLN A CA 1
ATOM 1532 C C . GLN A 1 197 ? 13.720 -15.466 -0.425 1.00 84.31 197 GLN A C 1
ATOM 1534 O O . GLN A 1 197 ? 14.922 -15.609 -0.644 1.00 84.31 197 GLN A O 1
ATOM 1539 N N . ALA A 1 198 ? 12.791 -15.825 -1.314 1.00 83.69 198 ALA A N 1
ATOM 1540 C CA . ALA A 1 198 ? 13.117 -16.332 -2.645 1.00 83.69 198 ALA A CA 1
ATOM 1541 C C . ALA A 1 198 ? 13.699 -15.246 -3.575 1.00 83.69 198 ALA A C 1
ATOM 1543 O O . ALA A 1 198 ? 14.304 -15.566 -4.603 1.00 83.69 198 ALA A O 1
ATOM 1544 N N . TYR A 1 199 ? 13.545 -13.968 -3.220 1.00 81.69 199 TYR A N 1
ATOM 1545 C CA . TYR A 1 199 ? 14.033 -12.831 -3.990 1.00 81.69 199 TYR A CA 1
ATOM 1546 C C . TYR A 1 199 ? 15.561 -12.683 -3.852 1.00 81.69 199 TYR A C 1
ATOM 1548 O O . TYR A 1 199 ? 16.089 -11.967 -2.998 1.00 81.69 199 TYR A O 1
ATOM 1556 N N . SER A 1 200 ? 16.314 -13.385 -4.699 1.00 71.31 200 SER A N 1
ATOM 1557 C CA . SER A 1 200 ? 17.772 -13.213 -4.832 1.00 71.31 200 SER A CA 1
ATOM 1558 C C . SER A 1 200 ? 18.102 -11.850 -5.454 1.00 71.31 200 SER A C 1
ATOM 1560 O O . SER A 1 200 ? 17.246 -11.304 -6.129 1.00 71.31 200 SER A O 1
ATOM 1562 N N . THR A 1 201 ? 19.298 -11.288 -5.239 1.00 70.44 201 THR A N 1
ATOM 1563 C CA . THR A 1 201 ? 19.815 -10.151 -6.029 1.00 70.44 201 THR A CA 1
ATOM 1564 C C . THR A 1 201 ? 20.869 -10.643 -7.014 1.00 70.44 201 THR A C 1
ATOM 1566 O O . THR A 1 201 ? 21.708 -11.482 -6.679 1.00 70.44 201 THR A O 1
ATOM 1569 N N . LYS A 1 202 ? 20.862 -10.102 -8.236 1.00 82.56 202 LYS A N 1
ATOM 1570 C CA . LYS A 1 202 ? 21.902 -10.359 -9.243 1.00 82.56 202 LYS A CA 1
ATOM 1571 C C . LYS A 1 202 ? 22.614 -9.065 -9.598 1.00 82.56 202 LYS A C 1
ATOM 1573 O O . LYS A 1 202 ? 21.975 -8.076 -9.948 1.00 82.56 202 LYS A O 1
ATOM 1578 N N . THR A 1 203 ? 23.941 -9.093 -9.561 1.00 78.50 203 THR A N 1
ATOM 1579 C CA . THR A 1 203 ? 24.767 -7.973 -10.008 1.00 78.50 203 THR A CA 1
ATOM 1580 C C . THR A 1 203 ? 24.693 -7.828 -11.523 1.00 78.50 203 THR A C 1
ATOM 1582 O O . THR A 1 203 ? 24.888 -8.787 -12.270 1.00 78.50 203 THR A O 1
ATOM 1585 N N . ALA A 1 204 ? 24.396 -6.614 -11.978 1.00 82.12 204 ALA A N 1
ATOM 1586 C CA . ALA A 1 204 ? 24.450 -6.266 -13.389 1.00 82.12 204 ALA A CA 1
ATOM 1587 C C . ALA A 1 204 ? 25.907 -6.033 -13.836 1.00 82.12 204 ALA A C 1
ATOM 1589 O O . ALA A 1 204 ? 26.723 -5.558 -13.038 1.00 82.12 204 ALA A O 1
ATOM 1590 N N . PRO A 1 205 ? 26.256 -6.337 -15.098 1.00 81.12 205 PRO A N 1
ATOM 1591 C CA . PRO A 1 205 ? 27.570 -6.010 -15.634 1.00 81.12 205 PRO A CA 1
ATOM 1592 C C . PRO A 1 205 ? 27.725 -4.493 -15.807 1.00 81.12 205 PRO A C 1
ATOM 1594 O O . PRO A 1 205 ? 26.789 -3.798 -16.202 1.00 81.12 205 PRO A O 1
ATOM 1597 N N . VAL A 1 206 ? 28.931 -3.983 -15.546 1.00 79.75 206 VAL A N 1
ATOM 1598 C CA . VAL A 1 206 ? 29.297 -2.588 -15.831 1.00 79.75 206 VAL A CA 1
ATOM 1599 C C . VAL A 1 206 ? 29.658 -2.477 -17.311 1.00 79.75 206 VAL A C 1
ATOM 1601 O O . VAL A 1 206 ? 30.533 -3.200 -17.785 1.00 79.75 206 VAL A O 1
ATOM 1604 N N . LEU A 1 207 ? 28.996 -1.576 -18.037 1.00 85.19 207 LEU A N 1
ATOM 1605 C CA . LEU A 1 207 ? 29.195 -1.372 -19.475 1.00 85.19 207 LEU A CA 1
ATOM 1606 C C . LEU A 1 207 ? 29.686 0.044 -19.780 1.00 85.19 207 LEU A C 1
ATOM 1608 O O . LEU A 1 207 ? 29.364 0.988 -19.062 1.00 85.19 207 LEU A O 1
ATOM 1612 N N . THR A 1 208 ? 30.427 0.194 -20.879 1.00 79.25 208 THR A N 1
ATOM 1613 C CA . THR A 1 208 ? 30.821 1.501 -21.434 1.00 79.25 208 THR A CA 1
ATOM 1614 C C . THR A 1 208 ? 29.818 1.977 -22.489 1.00 79.25 208 THR A C 1
ATOM 1616 O O . THR A 1 208 ? 29.076 1.167 -23.046 1.00 79.25 208 THR A O 1
ATOM 1619 N N . SER A 1 209 ? 29.806 3.280 -22.793 1.00 72.12 209 SER A N 1
ATOM 1620 C CA . SER A 1 209 ? 28.872 3.923 -23.738 1.00 72.12 209 SER A CA 1
ATOM 1621 C C . SER A 1 209 ? 28.837 3.282 -25.133 1.00 72.12 209 SER A C 1
ATOM 1623 O O . SER A 1 209 ? 27.794 3.281 -25.775 1.00 72.12 209 SER A O 1
ATOM 1625 N N . GLU A 1 210 ? 29.937 2.675 -25.576 1.00 77.94 210 GLU A N 1
ATOM 1626 C CA . GLU A 1 210 ? 30.054 1.985 -26.870 1.00 77.94 210 GLU A CA 1
ATOM 1627 C C . GLU A 1 210 ? 29.169 0.730 -26.985 1.00 77.94 210 GLU A C 1
ATOM 1629 O O . GLU A 1 210 ? 28.898 0.260 -28.087 1.00 77.94 210 GLU A O 1
ATOM 1634 N N . HIS A 1 211 ? 28.687 0.194 -25.859 1.00 81.75 211 HIS A N 1
ATOM 1635 C CA . HIS A 1 211 ? 27.818 -0.985 -25.823 1.00 81.75 211 HIS A CA 1
ATOM 1636 C C . HIS A 1 211 ? 26.332 -0.651 -26.007 1.00 81.75 211 HIS A C 1
ATOM 1638 O O . HIS A 1 211 ? 25.508 -1.563 -26.087 1.00 81.75 211 HIS A O 1
ATOM 1644 N N . TYR A 1 212 ? 25.973 0.636 -26.047 1.00 88.88 212 TYR A N 1
ATOM 1645 C CA . TYR A 1 212 ? 24.585 1.074 -26.096 1.00 88.88 212 TYR A CA 1
ATOM 1646 C C . TYR A 1 212 ? 24.165 1.385 -27.523 1.00 88.88 212 TYR A C 1
ATOM 1648 O O . TYR A 1 212 ? 24.751 2.220 -28.209 1.00 88.88 212 TYR A O 1
ATOM 1656 N N . MET A 1 213 ? 23.098 0.724 -27.958 1.00 89.81 213 MET A N 1
ATOM 1657 C CA . MET A 1 213 ? 22.489 1.009 -29.245 1.00 89.81 213 MET A CA 1
ATOM 1658 C C . MET A 1 213 ? 21.670 2.299 -29.172 1.00 89.81 213 MET A C 1
ATOM 1660 O O . MET A 1 213 ? 20.786 2.420 -28.322 1.00 89.81 213 MET A O 1
ATOM 1664 N N . GLN A 1 214 ? 21.951 3.233 -30.083 1.00 92.56 214 GLN A N 1
ATOM 1665 C CA . GLN A 1 214 ? 21.080 4.374 -30.355 1.00 92.56 214 GLN A CA 1
ATOM 1666 C C . GLN A 1 214 ? 19.898 3.900 -31.201 1.00 92.56 214 GLN A C 1
ATOM 1668 O O . GLN A 1 214 ? 20.083 3.260 -32.239 1.00 92.56 214 GLN A O 1
ATOM 1673 N N . LEU A 1 215 ? 18.693 4.223 -30.751 1.00 93.62 215 LEU A N 1
ATOM 1674 C CA . LEU A 1 215 ? 17.452 3.930 -31.455 1.00 93.62 215 LEU A CA 1
ATOM 1675 C C . LEU A 1 215 ? 16.887 5.209 -32.092 1.00 93.62 215 LEU A C 1
ATOM 1677 O O . LEU A 1 215 ? 17.272 6.306 -31.669 1.00 93.62 215 LEU A O 1
ATOM 1681 N N . PRO A 1 216 ? 15.997 5.076 -33.094 1.00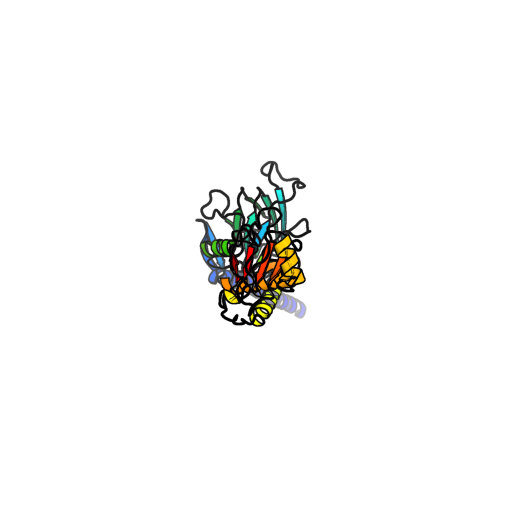 95.00 216 PRO A N 1
ATOM 1682 C CA . PRO A 1 216 ? 15.120 6.165 -33.517 1.00 95.00 216 PRO A CA 1
ATOM 1683 C C . PRO A 1 216 ? 14.299 6.720 -32.347 1.00 95.00 216 PRO A C 1
ATOM 1685 O O . PRO A 1 216 ? 14.240 6.121 -31.274 1.00 95.00 216 PRO A O 1
ATOM 1688 N N . GLU A 1 217 ? 13.667 7.861 -32.567 1.00 93.12 217 GLU A N 1
ATOM 1689 C CA . GLU A 1 217 ? 12.854 8.559 -31.570 1.00 93.12 217 GLU A CA 1
ATOM 1690 C C . GLU A 1 217 ? 11.467 7.905 -31.420 1.00 93.12 217 GLU A C 1
ATOM 1692 O O . GLU A 1 217 ? 11.018 7.145 -32.288 1.00 93.12 217 GLU A O 1
ATOM 1697 N N . SER A 1 218 ? 10.800 8.192 -30.298 1.00 90.75 218 SER A N 1
ATOM 1698 C CA . SER A 1 218 ? 9.406 7.828 -30.010 1.00 90.75 218 SER A CA 1
ATOM 1699 C C . SER A 1 218 ? 9.069 6.351 -30.324 1.00 90.75 218 SER A C 1
ATOM 1701 O O . SER A 1 218 ? 9.846 5.430 -30.039 1.00 90.75 218 SER A O 1
ATOM 1703 N N . ASP A 1 219 ? 7.896 6.097 -30.918 1.00 92.31 219 ASP A N 1
ATOM 1704 C CA . ASP A 1 219 ? 7.388 4.749 -31.195 1.00 92.31 219 ASP A CA 1
ATOM 1705 C C . ASP A 1 219 ? 8.251 3.966 -32.190 1.00 92.31 219 ASP A C 1
ATOM 1707 O O . ASP A 1 219 ? 8.324 2.739 -32.101 1.00 92.31 219 ASP A O 1
ATOM 1711 N N . GLU A 1 220 ? 8.927 4.637 -33.129 1.00 95.25 220 GLU A N 1
ATOM 1712 C CA . GLU A 1 220 ? 9.829 3.961 -34.068 1.00 95.25 220 GLU A CA 1
ATOM 1713 C C . GLU A 1 220 ? 11.009 3.339 -33.311 1.00 95.25 220 GLU A C 1
ATOM 1715 O O . GLU A 1 220 ? 11.369 2.177 -33.544 1.00 95.25 220 GLU A O 1
ATOM 1720 N N . GLY A 1 221 ? 11.554 4.074 -32.337 1.00 95.44 221 GLY A N 1
ATOM 1721 C CA . GLY A 1 221 ? 12.561 3.574 -31.409 1.00 95.44 221 GLY A CA 1
ATOM 1722 C C . GLY A 1 221 ? 12.092 2.340 -30.652 1.00 95.44 221 GLY A C 1
ATOM 1723 O O . GLY A 1 221 ? 12.793 1.325 -30.603 1.00 95.44 221 GLY A O 1
ATOM 1724 N N . MET A 1 222 ? 10.871 2.391 -30.126 1.00 95.44 222 MET A N 1
ATOM 1725 C CA . MET A 1 222 ? 10.270 1.290 -29.371 1.00 95.44 222 MET A CA 1
ATOM 1726 C C . MET A 1 222 ? 10.013 0.050 -30.231 1.00 95.44 222 MET A C 1
ATOM 1728 O O . MET A 1 222 ? 10.363 -1.068 -29.840 1.00 95.44 222 MET A O 1
ATOM 1732 N N . GLN A 1 223 ? 9.480 0.226 -31.440 1.00 96.31 223 GLN A N 1
ATOM 1733 C CA . GLN A 1 223 ? 9.302 -0.866 -32.396 1.00 96.31 223 GLN A CA 1
ATOM 1734 C C . GLN A 1 223 ? 10.643 -1.492 -32.775 1.00 96.31 223 GLN A C 1
ATOM 1736 O O . GLN A 1 223 ? 10.761 -2.720 -32.839 1.00 96.31 223 GLN A O 1
ATOM 1741 N N . LYS A 1 224 ? 11.680 -0.673 -32.973 1.00 97.25 224 LYS A N 1
ATOM 1742 C CA . LYS A 1 224 ? 13.022 -1.171 -33.264 1.00 97.25 224 LYS A CA 1
ATOM 1743 C C . LYS A 1 224 ? 13.603 -1.952 -32.084 1.00 97.25 224 LYS A C 1
ATOM 1745 O O . LYS A 1 224 ? 14.167 -3.026 -32.298 1.00 97.25 224 LYS A O 1
ATOM 1750 N N . ALA A 1 225 ? 13.425 -1.471 -30.854 1.00 97.12 225 ALA A N 1
ATOM 1751 C CA . ALA A 1 225 ? 13.856 -2.166 -29.643 1.00 97.12 225 ALA A CA 1
ATOM 1752 C C . ALA A 1 225 ? 13.197 -3.548 -29.499 1.00 97.12 225 ALA A C 1
ATOM 1754 O O . ALA A 1 225 ? 13.881 -4.520 -29.165 1.00 97.12 225 ALA A O 1
ATOM 1755 N N . LEU A 1 226 ? 11.897 -3.650 -29.800 1.00 97.12 226 LEU A N 1
ATOM 1756 C CA . LEU A 1 226 ? 11.160 -4.917 -29.830 1.00 97.12 226 LEU A CA 1
ATOM 1757 C C . LEU A 1 226 ? 11.706 -5.861 -30.908 1.00 97.12 226 LEU A C 1
ATOM 1759 O O . LEU A 1 226 ? 12.030 -7.011 -30.616 1.00 97.12 226 LEU A O 1
ATOM 1763 N N . GLN A 1 227 ? 11.865 -5.375 -32.143 1.00 97.56 227 GLN A N 1
ATOM 1764 C CA . GLN A 1 227 ? 12.383 -6.170 -33.265 1.00 97.56 227 GLN A CA 1
ATOM 1765 C C . GLN A 1 227 ? 13.788 -6.721 -33.001 1.00 97.56 227 GLN A C 1
ATOM 1767 O O . GLN A 1 227 ? 14.116 -7.829 -33.422 1.00 97.56 227 GLN A O 1
ATOM 1772 N N . LEU A 1 228 ? 14.625 -5.948 -32.309 1.00 97.12 228 LEU A N 1
ATOM 1773 C CA . LEU A 1 228 ? 15.996 -6.325 -31.972 1.00 97.12 228 LEU A CA 1
ATOM 1774 C C . LEU A 1 228 ? 16.103 -7.157 -30.683 1.00 97.12 228 LEU A C 1
ATOM 1776 O O . LEU A 1 228 ? 17.203 -7.575 -30.309 1.00 97.12 228 LEU A O 1
ATOM 1780 N N . GLY A 1 229 ? 14.984 -7.400 -29.993 1.00 97.31 229 GLY A N 1
ATOM 1781 C CA . GLY A 1 229 ? 14.957 -8.130 -28.726 1.00 97.31 229 GLY A CA 1
ATOM 1782 C C . GLY A 1 229 ? 15.739 -7.426 -27.614 1.00 97.31 229 GLY A C 1
ATOM 1783 O O . GLY A 1 229 ? 16.348 -8.092 -26.773 1.00 97.31 229 GLY A O 1
ATOM 1784 N N . LEU A 1 230 ? 15.779 -6.090 -27.639 1.00 97.19 230 LEU A N 1
ATOM 1785 C CA . LEU A 1 230 ? 16.318 -5.271 -26.548 1.00 97.19 230 LEU A CA 1
ATOM 1786 C C . LEU A 1 230 ? 15.308 -5.167 -25.406 1.00 97.19 230 LEU A C 1
ATOM 1788 O O . LEU A 1 230 ? 15.693 -5.120 -24.239 1.00 97.19 230 LEU A O 1
ATOM 1792 N N . ILE A 1 231 ? 14.024 -5.194 -25.761 1.00 98.00 231 ILE A N 1
ATOM 1793 C CA . ILE A 1 231 ? 12.892 -5.214 -24.843 1.00 98.00 231 ILE A CA 1
ATOM 1794 C C . ILE A 1 231 ? 11.874 -6.278 -25.261 1.00 98.00 231 ILE A C 1
ATOM 1796 O O . ILE A 1 231 ? 11.866 -6.739 -26.404 1.00 98.00 231 ILE A O 1
ATOM 1800 N N . ARG A 1 232 ? 10.985 -6.641 -24.337 1.00 97.81 232 ARG A N 1
ATOM 1801 C CA . ARG A 1 232 ? 9.754 -7.403 -24.609 1.00 97.81 232 ARG A CA 1
ATOM 1802 C C . ARG A 1 232 ? 8.567 -6.751 -23.902 1.00 97.81 232 ARG A C 1
ATOM 1804 O O . ARG A 1 232 ? 8.808 -6.037 -22.932 1.00 97.81 232 ARG A O 1
ATOM 1811 N N . PRO A 1 233 ? 7.314 -7.030 -24.295 1.00 97.88 233 PRO A N 1
ATOM 1812 C CA . PRO A 1 233 ? 6.158 -6.646 -23.492 1.00 97.88 233 PRO A CA 1
ATOM 1813 C C . PRO A 1 233 ? 6.282 -7.160 -22.053 1.00 97.88 233 PRO A C 1
ATOM 1815 O O . PRO A 1 233 ? 6.750 -8.285 -21.813 1.00 97.88 233 PRO A O 1
ATOM 1818 N N . ALA A 1 234 ? 5.903 -6.315 -21.102 1.00 97.06 234 ALA A N 1
ATOM 1819 C CA . ALA A 1 234 ? 5.836 -6.678 -19.700 1.00 97.06 234 ALA A CA 1
ATOM 1820 C C . ALA A 1 234 ? 4.584 -7.506 -19.415 1.00 97.06 234 ALA A C 1
ATOM 1822 O O . ALA A 1 234 ? 3.549 -7.388 -20.068 1.00 97.06 234 ALA A O 1
ATOM 1823 N N . THR A 1 235 ? 4.701 -8.360 -18.414 1.00 94.56 235 THR A N 1
ATOM 1824 C CA . THR A 1 235 ? 3.613 -9.171 -17.890 1.00 94.56 235 THR A CA 1
ATOM 1825 C C . THR A 1 235 ? 3.307 -8.739 -16.469 1.00 94.56 235 THR A C 1
ATOM 1827 O O . THR A 1 235 ? 4.135 -8.128 -15.794 1.00 94.56 235 THR A O 1
ATOM 1830 N N . TYR A 1 236 ? 2.147 -9.148 -15.973 1.00 90.38 236 TYR A N 1
ATOM 1831 C CA . TYR A 1 236 ? 1.778 -8.935 -14.579 1.00 90.38 236 TYR A CA 1
ATOM 1832 C C . TYR A 1 236 ? 2.812 -9.495 -13.586 1.00 90.38 236 TYR A C 1
ATOM 1834 O O . TYR A 1 236 ? 3.069 -8.920 -12.533 1.00 90.38 236 TYR A O 1
ATOM 1842 N N . ALA A 1 237 ? 3.459 -10.610 -13.942 1.00 91.31 237 ALA A N 1
ATOM 1843 C CA . ALA A 1 237 ? 4.516 -11.191 -13.126 1.00 91.31 237 ALA A CA 1
ATOM 1844 C C . ALA A 1 237 ? 5.734 -10.262 -13.008 1.00 91.31 237 ALA A C 1
ATOM 1846 O O . ALA A 1 237 ? 6.359 -10.235 -11.953 1.00 91.31 237 ALA A O 1
ATOM 1847 N N . ASP A 1 238 ? 6.052 -9.491 -14.053 1.00 93.88 238 ASP A N 1
ATOM 1848 C CA . ASP A 1 238 ? 7.146 -8.517 -14.023 1.00 93.88 238 ASP A CA 1
ATOM 1849 C C . ASP A 1 238 ? 6.819 -7.380 -13.051 1.00 93.88 238 ASP A C 1
ATOM 1851 O O . ASP A 1 238 ? 7.619 -7.081 -12.168 1.00 93.88 238 ASP A O 1
ATOM 1855 N N . ALA A 1 239 ? 5.609 -6.825 -13.127 1.00 92.19 239 ALA A N 1
ATOM 1856 C CA . ALA A 1 239 ? 5.145 -5.821 -12.175 1.00 92.19 239 ALA A CA 1
ATOM 1857 C C . ALA A 1 239 ? 5.204 -6.338 -10.724 1.00 92.19 239 ALA A C 1
ATOM 1859 O O . ALA A 1 239 ? 5.769 -5.689 -9.845 1.00 92.19 239 ALA A O 1
ATOM 1860 N N . LYS A 1 240 ? 4.767 -7.579 -10.487 1.00 89.88 240 LYS A N 1
ATOM 1861 C CA . LYS A 1 240 ? 4.842 -8.216 -9.164 1.00 89.88 240 LYS A CA 1
ATOM 1862 C C . LYS A 1 240 ? 6.277 -8.374 -8.650 1.00 89.88 240 LYS A C 1
ATOM 1864 O O . LYS A 1 240 ? 6.516 -8.270 -7.448 1.00 89.88 240 LYS A O 1
ATOM 1869 N N . GLN A 1 241 ? 7.249 -8.630 -9.530 1.00 90.94 241 GLN A N 1
ATOM 1870 C CA . GLN A 1 241 ? 8.663 -8.664 -9.131 1.00 90.94 241 GLN A CA 1
ATOM 1871 C C . GLN A 1 241 ? 9.160 -7.284 -8.692 1.00 90.94 241 GLN A C 1
ATOM 1873 O O . GLN A 1 241 ? 9.934 -7.199 -7.739 1.00 90.94 241 GLN A O 1
ATOM 1878 N N . PHE A 1 242 ? 8.707 -6.212 -9.346 1.00 92.25 242 PHE A N 1
ATOM 1879 C CA . PHE A 1 242 ? 9.036 -4.861 -8.906 1.00 92.25 242 PHE A CA 1
ATOM 1880 C C . PHE A 1 242 ? 8.443 -4.545 -7.527 1.00 92.25 242 PHE A C 1
ATOM 1882 O O . PHE A 1 242 ? 9.175 -4.053 -6.672 1.00 92.25 242 PHE A O 1
ATOM 1889 N N . ASP A 1 243 ? 7.190 -4.919 -7.255 1.00 89.81 243 ASP A N 1
ATOM 1890 C CA . ASP A 1 243 ? 6.601 -4.727 -5.922 1.00 89.81 243 ASP A CA 1
ATOM 1891 C C . ASP A 1 243 ? 7.410 -5.434 -4.833 1.00 89.81 243 ASP A C 1
ATOM 1893 O O . ASP A 1 243 ? 7.679 -4.862 -3.779 1.00 89.81 243 ASP A O 1
ATOM 1897 N N . LEU A 1 244 ? 7.869 -6.663 -5.089 1.00 89.44 244 LEU A N 1
ATOM 1898 C CA . LEU A 1 244 ? 8.746 -7.376 -4.156 1.00 89.44 244 LEU A CA 1
ATOM 1899 C C . LEU A 1 244 ? 10.079 -6.643 -3.946 1.00 89.44 244 LEU A C 1
ATOM 1901 O O . LEU A 1 244 ? 10.549 -6.551 -2.808 1.00 89.44 244 LEU A O 1
ATOM 1905 N N . ALA A 1 245 ? 10.670 -6.091 -5.011 1.00 90.12 245 ALA A N 1
ATOM 1906 C CA . ALA A 1 245 ? 11.880 -5.277 -4.921 1.00 90.12 245 ALA A CA 1
ATOM 1907 C C . ALA A 1 245 ? 11.661 -4.031 -4.052 1.00 90.12 245 ALA A C 1
ATOM 1909 O O . ALA A 1 245 ? 12.465 -3.747 -3.165 1.00 90.12 245 ALA A O 1
ATOM 1910 N N . GLN A 1 246 ? 10.551 -3.324 -4.267 1.00 88.81 246 GLN A N 1
ATOM 1911 C CA . GLN A 1 246 ? 10.200 -2.108 -3.543 1.00 88.81 246 GLN A CA 1
ATOM 1912 C C . GLN A 1 246 ? 9.883 -2.396 -2.067 1.00 88.81 246 GLN A C 1
ATOM 1914 O O . GLN A 1 246 ? 10.354 -1.693 -1.171 1.00 88.81 246 GLN A O 1
ATOM 1919 N N . ILE A 1 247 ? 9.149 -3.476 -1.778 1.00 87.81 247 ILE A N 1
ATOM 1920 C CA . ILE A 1 247 ? 8.891 -3.928 -0.403 1.00 87.81 247 ILE A CA 1
ATOM 1921 C C . ILE A 1 247 ? 10.209 -4.211 0.308 1.00 87.81 247 ILE A C 1
ATOM 1923 O O . ILE A 1 247 ? 10.401 -3.740 1.431 1.00 87.81 247 ILE A O 1
ATOM 1927 N N . ARG A 1 248 ? 11.122 -4.941 -0.341 1.00 86.69 248 ARG A N 1
ATOM 1928 C CA . ARG A 1 248 ? 12.444 -5.245 0.210 1.00 86.69 248 ARG A CA 1
ATOM 1929 C C . ARG A 1 248 ? 13.268 -3.983 0.446 1.00 86.69 248 ARG A C 1
ATOM 1931 O O . ARG A 1 248 ? 13.918 -3.887 1.480 1.00 86.69 248 ARG A O 1
ATOM 1938 N N . GLN A 1 249 ? 13.240 -3.025 -0.477 1.00 85.94 249 GLN A N 1
ATOM 1939 C CA . GLN A 1 249 ? 13.941 -1.751 -0.325 1.00 85.94 249 GLN A CA 1
ATOM 1940 C C . GLN A 1 249 ? 13.456 -0.988 0.911 1.00 85.94 249 GLN A C 1
ATOM 1942 O O . GLN A 1 249 ? 14.265 -0.526 1.713 1.00 85.94 249 GLN A O 1
ATOM 1947 N N . ASN A 1 250 ? 12.136 -0.883 1.072 1.00 82.44 250 ASN A N 1
ATOM 1948 C CA . ASN A 1 250 ? 11.519 -0.080 2.125 1.00 82.44 250 ASN A CA 1
ATOM 1949 C C . ASN A 1 250 ? 11.571 -0.753 3.500 1.00 82.44 250 ASN A C 1
ATOM 1951 O O . ASN A 1 250 ? 11.661 -0.072 4.518 1.00 82.44 250 ASN A O 1
ATOM 1955 N N . ASN A 1 251 ? 11.498 -2.086 3.540 1.00 78.50 251 ASN A N 1
ATOM 1956 C CA . ASN A 1 251 ? 11.363 -2.832 4.789 1.00 78.50 251 ASN A CA 1
ATOM 1957 C C . ASN A 1 251 ? 12.637 -3.580 5.193 1.00 78.50 251 ASN A C 1
ATOM 1959 O O . ASN A 1 251 ? 12.761 -3.951 6.355 1.00 78.50 251 ASN A O 1
ATOM 1963 N N . GLY A 1 252 ? 13.591 -3.810 4.287 1.00 74.56 252 GLY A N 1
ATOM 1964 C CA . GLY A 1 252 ? 14.745 -4.668 4.562 1.00 74.56 252 GLY A CA 1
ATOM 1965 C C . GLY A 1 252 ? 14.308 -6.025 5.127 1.00 74.56 252 GLY A C 1
ATOM 1966 O O . GLY A 1 252 ? 13.415 -6.671 4.579 1.00 74.56 252 GLY A O 1
ATOM 1967 N N . ASP A 1 253 ? 14.895 -6.409 6.263 1.00 65.50 253 ASP A N 1
ATOM 1968 C CA . ASP A 1 253 ? 14.557 -7.630 7.011 1.00 65.50 253 ASP A CA 1
ATOM 1969 C C . ASP A 1 253 ? 13.469 -7.410 8.094 1.00 65.50 253 ASP A C 1
ATOM 1971 O O . ASP A 1 253 ? 13.330 -8.218 9.016 1.00 65.50 253 ASP A O 1
ATOM 1975 N N . ASN A 1 254 ? 12.712 -6.304 8.044 1.00 67.44 254 ASN A N 1
ATOM 1976 C CA . ASN A 1 254 ? 11.747 -5.942 9.088 1.00 67.44 254 ASN A CA 1
ATOM 1977 C C . ASN A 1 254 ? 10.624 -7.000 9.231 1.00 67.44 254 ASN A C 1
ATOM 1979 O O . ASN A 1 254 ? 9.927 -7.299 8.257 1.00 67.44 254 ASN A O 1
ATOM 1983 N N . PRO A 1 255 ? 10.386 -7.545 10.443 1.00 60.19 255 PRO A N 1
ATOM 1984 C CA . PRO A 1 255 ? 9.317 -8.514 10.682 1.00 60.19 255 PRO A CA 1
ATOM 1985 C C . PRO A 1 255 ? 7.892 -7.927 10.621 1.00 60.19 255 PRO A C 1
ATOM 1987 O O . PRO A 1 255 ? 6.942 -8.706 10.488 1.00 60.19 255 PRO A O 1
ATOM 1990 N N . GLU A 1 256 ? 7.725 -6.600 10.701 1.00 75.44 256 GLU A N 1
ATOM 1991 C CA . GLU A 1 256 ? 6.433 -5.890 10.732 1.00 75.44 256 GLU A CA 1
ATOM 1992 C C . GLU A 1 256 ? 5.927 -5.477 9.336 1.00 75.44 256 GLU A C 1
ATOM 1994 O O . GLU A 1 256 ? 5.593 -4.317 9.085 1.00 75.44 256 GLU A O 1
ATOM 1999 N N . LEU A 1 257 ? 5.872 -6.439 8.411 1.00 86.75 257 LEU A N 1
ATOM 2000 C CA . LEU A 1 257 ? 5.334 -6.227 7.064 1.00 86.75 257 LEU A CA 1
ATOM 2001 C C . LEU A 1 257 ? 3.818 -5.991 7.098 1.00 86.75 257 LEU A C 1
ATOM 2003 O O . LEU A 1 257 ? 3.081 -6.798 7.669 1.00 86.75 257 LEU A O 1
ATOM 2007 N N . THR A 1 258 ? 3.361 -4.944 6.409 1.00 91.50 258 THR A N 1
ATOM 2008 C CA . THR A 1 258 ? 1.941 -4.701 6.111 1.00 91.50 258 THR A CA 1
ATOM 2009 C C . THR A 1 258 ? 1.523 -5.474 4.864 1.00 91.50 258 THR A C 1
ATOM 2011 O O . THR A 1 258 ? 2.169 -5.373 3.811 1.00 91.50 258 THR A O 1
ATOM 2014 N N . VAL A 1 259 ? 0.431 -6.232 4.970 1.00 91.38 259 VAL A N 1
ATOM 2015 C CA . VAL A 1 259 ? -0.198 -6.938 3.838 1.00 91.38 259 VAL A CA 1
ATOM 2016 C C . VAL A 1 259 ? -1.441 -6.200 3.347 1.00 91.38 259 VAL A C 1
ATOM 2018 O O . VAL A 1 259 ? -2.052 -5.461 4.111 1.00 91.38 259 VAL A O 1
ATOM 2021 N N . ILE A 1 260 ? -1.814 -6.402 2.084 1.00 89.94 260 ILE A N 1
ATOM 2022 C CA . ILE A 1 260 ? -3.048 -5.856 1.501 1.00 89.94 260 ILE A CA 1
ATOM 2023 C C . ILE A 1 260 ? -4.091 -6.978 1.422 1.00 89.94 260 ILE A C 1
ATOM 2025 O O . ILE A 1 260 ? -3.741 -8.121 1.123 1.00 89.94 260 ILE A O 1
ATOM 2029 N N . VAL A 1 261 ? -5.355 -6.661 1.705 1.00 88.75 261 VAL A N 1
ATOM 2030 C CA . VAL A 1 261 ? -6.500 -7.585 1.679 1.00 88.75 261 VAL A CA 1
ATOM 2031 C C . VAL A 1 261 ? -7.670 -6.946 0.923 1.00 88.75 261 VAL A C 1
ATOM 2033 O O . VAL A 1 261 ? -7.894 -5.747 1.037 1.00 88.75 261 VAL A O 1
ATOM 2036 N N . GLY A 1 262 ? -8.458 -7.734 0.184 1.00 75.81 262 GLY A N 1
ATOM 2037 C CA . GLY A 1 262 ? -9.670 -7.258 -0.519 1.00 75.81 262 GLY A CA 1
ATOM 2038 C C . GLY A 1 262 ? -9.441 -6.815 -1.969 1.00 75.81 262 GLY A C 1
ATOM 2039 O O . GLY A 1 262 ? -10.359 -6.853 -2.778 1.00 75.81 262 GLY A O 1
ATOM 2040 N N . ALA A 1 263 ? -8.187 -6.549 -2.291 1.00 60.75 263 ALA A N 1
ATOM 2041 C CA . ALA A 1 263 ? -7.579 -6.295 -3.591 1.00 60.75 263 ALA A CA 1
ATOM 2042 C C . ALA A 1 263 ? -7.675 -7.439 -4.638 1.00 60.75 263 ALA A C 1
ATOM 2044 O O . ALA A 1 263 ? -7.384 -7.282 -5.821 1.00 60.75 263 ALA A O 1
ATOM 2045 N N . GLY A 1 264 ? -8.063 -8.647 -4.215 1.00 58.03 264 GLY A N 1
ATOM 2046 C CA . GLY A 1 264 ? -7.707 -9.877 -4.930 1.00 58.03 264 GLY A CA 1
ATOM 2047 C C . GLY A 1 264 ? -6.264 -10.298 -4.611 1.00 58.03 264 GLY A C 1
ATOM 2048 O O . GLY A 1 264 ? -5.429 -9.481 -4.238 1.00 58.03 264 GLY A O 1
ATOM 2049 N N . ASP A 1 265 ? -5.960 -11.594 -4.718 1.00 47.66 265 ASP A N 1
ATOM 2050 C CA . ASP A 1 265 ? -4.686 -12.195 -4.262 1.00 47.66 265 ASP A CA 1
ATOM 2051 C C . ASP A 1 265 ? -3.428 -11.739 -5.038 1.00 47.66 265 ASP A C 1
ATOM 2053 O O . ASP A 1 265 ? -2.312 -12.192 -4.744 1.00 47.66 265 ASP A O 1
ATOM 2057 N N . ASP A 1 266 ? -3.605 -10.875 -6.036 1.00 56.91 266 ASP A N 1
ATOM 2058 C CA . ASP A 1 266 ? -2.596 -10.548 -7.034 1.00 56.91 266 ASP A CA 1
ATOM 2059 C C . ASP A 1 266 ? -2.304 -9.050 -7.175 1.00 56.91 266 ASP A C 1
ATOM 2061 O O . ASP A 1 266 ? -1.266 -8.744 -7.750 1.00 56.91 266 ASP A O 1
ATOM 2065 N N . GLU A 1 267 ? -3.111 -8.148 -6.599 1.00 66.31 267 GLU A N 1
ATOM 2066 C CA . GLU A 1 267 ? -3.042 -6.707 -6.893 1.00 66.31 267 GLU A CA 1
ATOM 2067 C C . GLU A 1 267 ? -1.665 -6.080 -6.639 1.00 66.31 267 GLU A C 1
ATOM 2069 O O . GLU A 1 267 ? -0.981 -6.353 -5.644 1.00 66.31 267 GLU A O 1
ATOM 2074 N N . LEU A 1 268 ? -1.269 -5.250 -7.600 1.00 70.88 268 LEU A N 1
ATOM 2075 C CA . LEU A 1 268 ? 0.016 -4.574 -7.631 1.00 70.88 268 LEU A CA 1
ATOM 2076 C C . LEU A 1 268 ? -0.020 -3.340 -6.731 1.00 70.88 268 LEU A C 1
ATOM 2078 O O . LEU A 1 268 ? -1.047 -2.679 -6.617 1.00 70.88 268 LEU A O 1
ATOM 2082 N N . ARG A 1 269 ? 1.121 -2.992 -6.130 1.00 77.06 269 ARG A N 1
ATOM 2083 C CA . ARG A 1 269 ? 1.282 -1.765 -5.320 1.00 77.06 269 ARG A CA 1
ATOM 2084 C C . ARG A 1 269 ? 1.553 -0.516 -6.161 1.00 77.06 269 ARG A C 1
ATOM 2086 O O . ARG A 1 269 ? 1.850 0.540 -5.617 1.00 77.06 269 ARG A O 1
ATOM 2093 N N . HIS A 1 270 ? 1.496 -0.652 -7.480 1.00 80.56 270 HIS A N 1
ATOM 2094 C CA . HIS A 1 270 ? 1.637 0.422 -8.452 1.00 80.56 270 HIS A CA 1
ATOM 2095 C C . HIS A 1 270 ? 0.738 0.140 -9.656 1.00 80.56 270 HIS A C 1
ATOM 2097 O O . HIS A 1 270 ? 0.370 -1.008 -9.927 1.00 80.56 270 HIS A O 1
ATOM 2103 N N . GLU A 1 271 ? 0.414 1.189 -10.408 1.00 78.31 271 GLU A N 1
ATOM 2104 C CA . GLU A 1 271 ? -0.365 1.053 -11.635 1.00 78.31 271 GLU A CA 1
ATOM 2105 C C . GLU A 1 271 ? 0.394 0.251 -12.700 1.00 78.31 271 GLU A C 1
ATOM 2107 O O . GLU A 1 271 ? 1.560 0.513 -13.006 1.00 78.31 271 GLU A O 1
ATOM 2112 N N . PHE A 1 272 ? -0.298 -0.709 -13.317 1.00 84.62 272 PHE A N 1
ATOM 2113 C CA . PHE A 1 272 ? 0.227 -1.489 -14.431 1.00 84.62 272 PHE A CA 1
ATOM 2114 C C . PHE A 1 272 ? -0.671 -1.366 -15.652 1.00 84.62 272 PHE A C 1
ATOM 2116 O O . PHE A 1 272 ? -1.771 -1.917 -15.710 1.00 84.62 272 PHE A O 1
ATOM 2123 N N . TYR A 1 273 ? -0.138 -0.698 -16.666 1.00 84.81 273 TYR A N 1
ATOM 2124 C CA . TYR A 1 273 ? -0.727 -0.628 -17.992 1.00 84.81 273 TYR A CA 1
ATOM 2125 C C . TYR A 1 273 ? 0.015 -1.614 -18.886 1.00 84.81 273 TYR A C 1
ATOM 2127 O O . TYR A 1 273 ? 1.167 -1.376 -19.242 1.00 84.81 273 TYR A O 1
ATOM 2135 N N . SER A 1 274 ? -0.612 -2.738 -19.247 1.00 84.88 274 SER A N 1
ATOM 2136 C CA . SER A 1 274 ? -0.002 -3.714 -20.170 1.00 84.88 274 SER A CA 1
ATOM 2137 C C . SER A 1 274 ? 0.441 -3.065 -21.479 1.00 84.88 274 SER A C 1
ATOM 2139 O O . SER A 1 274 ? 1.436 -3.456 -22.092 1.00 84.88 274 SER A O 1
ATOM 2141 N N . ASP A 1 275 ? -0.300 -2.041 -21.875 1.00 83.56 275 ASP A N 1
ATOM 2142 C CA . ASP A 1 275 ? -0.128 -1.296 -23.098 1.00 83.56 275 ASP A CA 1
ATOM 2143 C C . ASP A 1 275 ? 0.969 -0.257 -22.830 1.00 83.56 275 ASP A C 1
ATOM 2145 O O . ASP A 1 275 ? 0.796 0.627 -21.998 1.00 83.56 275 ASP A O 1
ATOM 2149 N N . HIS A 1 276 ? 2.103 -0.362 -23.526 1.00 91.00 276 HIS A N 1
ATOM 2150 C CA . HIS A 1 276 ? 3.315 0.456 -23.323 1.00 91.00 276 HIS A CA 1
ATOM 2151 C C . HIS A 1 276 ? 4.176 0.100 -22.100 1.00 91.00 276 HIS A C 1
ATOM 2153 O O . HIS A 1 276 ? 5.092 0.853 -21.765 1.00 91.00 276 HIS A O 1
ATOM 2159 N N . SER A 1 277 ? 3.970 -1.072 -21.492 1.00 95.94 277 SER A N 1
ATOM 2160 C CA . SER A 1 277 ? 4.908 -1.613 -20.503 1.00 95.94 277 SER A CA 1
ATOM 2161 C C . SER A 1 277 ? 5.863 -2.636 -21.111 1.00 95.94 277 SER A C 1
ATOM 2163 O O . SER A 1 277 ? 5.452 -3.585 -21.783 1.00 95.94 277 SER A O 1
ATOM 2165 N N . TYR A 1 278 ? 7.155 -2.487 -20.822 1.00 97.62 278 TYR A N 1
ATOM 2166 C CA . TYR A 1 278 ? 8.218 -3.296 -21.404 1.00 97.62 278 TYR A CA 1
ATOM 2167 C C . TYR A 1 278 ? 9.242 -3.747 -20.372 1.00 97.62 278 TYR A C 1
ATOM 2169 O O . TYR A 1 278 ? 9.588 -3.018 -19.451 1.00 97.62 278 TYR A O 1
ATOM 2177 N N . VAL A 1 279 ? 9.794 -4.940 -20.567 1.00 98.06 279 VAL A N 1
ATOM 2178 C CA . VAL A 1 279 ? 10.935 -5.447 -19.805 1.00 98.06 279 VAL A CA 1
ATOM 2179 C C . VAL A 1 279 ? 12.205 -5.276 -20.614 1.00 98.06 279 VAL A C 1
ATOM 2181 O O . VAL A 1 279 ? 12.278 -5.722 -21.760 1.00 98.06 279 VAL A O 1
ATOM 2184 N N . ILE A 1 280 ? 13.218 -4.680 -19.994 1.00 97.81 280 ILE A N 1
ATOM 2185 C CA . ILE A 1 280 ? 14.547 -4.499 -20.573 1.00 97.81 280 ILE A CA 1
ATOM 2186 C C . ILE A 1 280 ? 15.296 -5.829 -20.524 1.00 97.81 280 ILE A C 1
ATOM 2188 O O . ILE A 1 280 ? 15.524 -6.397 -19.459 1.00 97.81 280 ILE A O 1
ATOM 2192 N N . LEU A 1 281 ? 15.684 -6.336 -21.692 1.00 96.75 281 LEU A N 1
ATOM 2193 C CA . LEU A 1 281 ? 16.437 -7.584 -21.836 1.00 96.75 281 LEU A CA 1
ATOM 2194 C C . LEU A 1 281 ? 17.926 -7.328 -22.069 1.00 96.75 281 LEU A C 1
ATOM 2196 O O . LEU A 1 281 ? 18.765 -8.154 -21.707 1.00 96.75 281 LEU A O 1
ATOM 2200 N N . LYS A 1 282 ? 18.255 -6.199 -22.701 1.00 94.56 282 LYS A N 1
ATOM 2201 C CA . LYS A 1 282 ? 19.619 -5.778 -23.026 1.00 94.56 282 LYS A CA 1
ATOM 2202 C C . LYS A 1 282 ? 19.744 -4.263 -22.855 1.00 94.56 282 LYS A C 1
ATOM 2204 O O . LYS A 1 282 ? 18.750 -3.570 -23.035 1.00 94.56 282 LYS A O 1
ATOM 2209 N N . PRO A 1 283 ? 20.939 -3.744 -22.545 1.00 91.44 283 PRO A N 1
ATOM 2210 C CA . PRO A 1 283 ? 21.199 -2.304 -22.487 1.00 91.44 283 PRO A CA 1
ATOM 2211 C C . PRO A 1 283 ? 20.949 -1.629 -23.845 1.00 91.44 283 PRO A C 1
ATOM 2213 O O . PRO A 1 283 ? 21.372 -2.124 -24.889 1.00 91.44 283 PRO A O 1
ATOM 2216 N N . PHE A 1 284 ? 20.304 -0.467 -23.827 1.00 94.81 284 PHE A N 1
ATOM 2217 C CA . PHE A 1 284 ? 20.153 0.435 -24.972 1.00 94.81 284 PHE A CA 1
ATOM 2218 C C . PHE A 1 284 ? 20.045 1.879 -24.471 1.00 94.81 284 PHE A C 1
ATOM 2220 O O . PHE A 1 284 ? 19.909 2.105 -23.264 1.00 94.81 284 PHE A O 1
ATOM 2227 N N . LYS A 1 285 ? 20.169 2.857 -25.373 1.00 95.12 285 LYS A N 1
ATOM 2228 C CA . LYS A 1 285 ? 19.843 4.246 -25.042 1.00 95.12 285 LYS A CA 1
ATOM 2229 C C . LYS A 1 285 ? 18.349 4.462 -25.269 1.00 95.12 285 LYS A C 1
ATOM 2231 O O . LYS A 1 285 ? 17.867 4.142 -26.355 1.00 95.12 285 LYS A O 1
ATOM 2236 N N . PHE A 1 286 ? 17.642 4.981 -24.267 1.00 95.06 286 PHE A N 1
ATOM 2237 C CA . PHE A 1 286 ? 16.222 5.306 -24.392 1.00 95.06 286 PHE A CA 1
ATOM 2238 C C . PHE A 1 286 ? 15.968 6.166 -25.641 1.00 95.06 286 PHE A C 1
ATOM 2240 O O . PHE A 1 286 ? 16.751 7.090 -25.894 1.00 95.06 286 PHE A O 1
ATOM 2247 N N . PRO A 1 287 ? 14.920 5.856 -26.432 1.00 93.94 287 PRO A N 1
ATOM 2248 C CA . PRO A 1 287 ? 14.467 6.734 -27.501 1.00 93.94 287 PRO A CA 1
ATOM 2249 C C . PRO A 1 287 ? 14.214 8.144 -26.971 1.00 93.94 287 PRO A C 1
ATOM 2251 O O . PRO A 1 287 ? 13.697 8.314 -25.866 1.00 93.94 287 PRO A O 1
ATOM 2254 N N . GLU A 1 288 ? 14.580 9.150 -27.758 1.00 93.00 288 GLU A N 1
ATOM 2255 C CA . GLU A 1 288 ? 14.214 10.538 -27.464 1.00 93.00 288 GLU A CA 1
ATOM 2256 C C . GLU A 1 288 ? 12.720 10.745 -27.806 1.00 93.00 288 GLU A C 1
ATOM 2258 O O . GLU A 1 288 ? 12.075 9.854 -28.363 1.00 93.00 288 GLU A O 1
ATOM 2263 N N . ASP A 1 289 ? 12.130 11.872 -27.403 1.00 92.31 289 ASP A N 1
ATOM 2264 C CA . ASP A 1 289 ? 10.714 12.200 -27.653 1.00 92.31 289 ASP A CA 1
ATOM 2265 C C . ASP A 1 289 ? 9.662 11.194 -27.136 1.00 92.31 289 ASP A C 1
ATOM 2267 O O . ASP A 1 289 ? 8.578 11.020 -27.699 1.00 92.31 289 ASP A O 1
ATOM 2271 N N . MET A 1 290 ? 9.941 10.574 -25.987 1.00 92.25 290 MET A N 1
ATOM 2272 C CA . MET A 1 290 ? 9.007 9.703 -25.256 1.00 92.25 290 MET A CA 1
ATOM 2273 C C . MET A 1 290 ? 8.044 10.512 -24.362 1.00 92.25 290 MET A C 1
ATOM 2275 O O . MET A 1 290 ? 8.094 10.434 -23.130 1.00 92.25 290 MET A O 1
ATOM 2279 N N . TYR A 1 291 ? 7.193 11.340 -24.980 1.00 90.06 291 TYR A N 1
ATOM 2280 C CA . TYR A 1 291 ? 6.233 12.225 -24.301 1.00 90.06 291 TYR A CA 1
ATOM 2281 C C . TYR A 1 291 ? 4.772 11.858 -24.597 1.00 90.06 291 TYR A C 1
ATOM 2283 O O . TYR A 1 291 ? 4.428 11.439 -25.700 1.00 90.06 291 TYR A O 1
ATOM 2291 N N . GLY A 1 292 ? 3.882 12.101 -23.629 1.00 87.94 292 GLY A N 1
ATOM 2292 C CA . GLY A 1 292 ? 2.432 11.969 -23.818 1.00 87.94 292 GLY A CA 1
ATOM 2293 C C . GLY A 1 292 ? 2.037 10.553 -24.234 1.00 87.94 292 GLY A C 1
ATOM 2294 O O . GLY A 1 292 ? 2.340 9.605 -23.525 1.00 87.94 292 GLY A O 1
ATOM 2295 N N . ALA A 1 293 ? 1.400 10.401 -25.396 1.00 87.25 293 ALA A N 1
ATOM 2296 C CA . ALA A 1 293 ? 0.994 9.092 -25.915 1.00 87.25 293 ALA A CA 1
ATOM 2297 C C . ALA A 1 293 ? 2.171 8.143 -26.222 1.00 87.25 293 ALA A C 1
ATOM 2299 O O . ALA A 1 293 ? 1.954 6.944 -26.347 1.00 87.25 293 ALA A O 1
ATOM 2300 N N . HIS A 1 294 ? 3.396 8.670 -26.319 1.00 90.81 294 HIS A N 1
ATOM 2301 C CA . HIS A 1 294 ? 4.613 7.895 -26.569 1.00 90.81 294 HIS A CA 1
ATOM 2302 C C . HIS A 1 294 ? 5.355 7.516 -25.282 1.00 90.81 294 HIS A C 1
ATOM 2304 O O . HIS A 1 294 ? 6.417 6.904 -25.350 1.00 90.81 294 HIS A O 1
ATOM 2310 N N . SER A 1 295 ? 4.863 7.902 -24.098 1.00 93.19 295 SER A N 1
ATOM 2311 C CA . SER A 1 295 ? 5.493 7.487 -22.841 1.00 93.19 295 SER A CA 1
ATOM 2312 C C . SER A 1 295 ? 5.402 5.973 -22.664 1.00 93.19 295 SER A C 1
ATOM 2314 O O . SER A 1 295 ? 4.384 5.369 -23.001 1.00 93.19 295 SER A O 1
ATOM 2316 N N . ALA A 1 296 ? 6.432 5.374 -22.074 1.00 95.06 296 ALA A N 1
ATOM 2317 C CA . ALA A 1 296 ? 6.448 3.950 -21.775 1.00 95.06 296 ALA A CA 1
ATOM 2318 C C . ALA A 1 296 ? 6.819 3.679 -20.315 1.00 95.06 296 ALA A C 1
ATOM 2320 O O . ALA A 1 296 ? 7.488 4.474 -19.654 1.00 95.06 296 ALA A O 1
ATOM 2321 N N . THR A 1 297 ? 6.426 2.509 -19.831 1.00 96.25 297 THR A N 1
ATOM 2322 C CA . THR A 1 297 ? 6.868 1.976 -18.546 1.00 96.25 297 THR A CA 1
ATOM 2323 C C . THR A 1 297 ? 7.892 0.882 -18.795 1.00 96.25 297 THR A C 1
ATOM 2325 O O . THR A 1 297 ? 7.670 -0.050 -19.565 1.00 96.25 297 THR A O 1
ATOM 2328 N N . PHE A 1 298 ? 9.034 0.982 -18.135 1.00 97.12 298 PHE A N 1
ATOM 2329 C CA . PHE A 1 298 ? 10.135 0.050 -18.261 1.00 97.12 298 PHE A CA 1
ATOM 2330 C C . PHE A 1 298 ? 10.366 -0.681 -16.951 1.00 97.12 298 PHE A C 1
ATOM 2332 O O . PHE A 1 298 ? 10.463 -0.084 -15.887 1.00 97.12 298 PHE A O 1
ATOM 2339 N N . TYR A 1 299 ? 10.546 -1.983 -17.057 1.00 97.38 299 TYR A N 1
ATOM 2340 C CA . TYR A 1 299 ? 10.926 -2.874 -15.982 1.00 97.38 299 TYR A CA 1
ATOM 2341 C C . TYR A 1 299 ? 12.357 -3.328 -16.246 1.00 97.38 299 TYR A C 1
ATOM 2343 O O . TYR A 1 299 ? 12.624 -3.953 -17.274 1.00 97.38 299 TYR A O 1
ATOM 2351 N N . LEU A 1 300 ? 13.284 -3.000 -15.347 1.00 96.56 300 LEU A N 1
ATOM 2352 C CA . LEU A 1 300 ? 14.677 -3.439 -15.420 1.00 96.56 300 LEU A CA 1
ATOM 2353 C C . LEU A 1 300 ? 14.874 -4.656 -14.509 1.00 96.56 300 LEU A C 1
ATOM 2355 O O . LEU A 1 300 ? 14.929 -4.485 -13.287 1.00 96.56 300 LEU A O 1
ATOM 2359 N N . PRO A 1 301 ? 14.992 -5.876 -15.066 1.00 95.00 301 PRO A N 1
ATOM 2360 C CA . PRO A 1 301 ? 15.252 -7.067 -14.280 1.00 95.00 301 PRO A CA 1
ATOM 2361 C C . PRO A 1 301 ? 16.634 -7.026 -13.645 1.00 95.00 301 PRO A C 1
ATOM 2363 O O . PRO A 1 301 ? 17.575 -6.399 -14.134 1.00 95.00 301 PRO A O 1
ATOM 2366 N N . GLN A 1 302 ? 16.785 -7.801 -12.583 1.00 91.19 302 GLN A N 1
ATOM 2367 C CA . GLN A 1 302 ? 18.076 -7.993 -11.944 1.00 91.19 302 GLN A CA 1
ATOM 2368 C C . GLN A 1 302 ? 19.113 -8.595 -12.895 1.00 91.19 302 GLN A C 1
ATOM 2370 O O . GLN A 1 302 ? 18.806 -9.464 -13.715 1.00 91.19 302 GLN A O 1
ATOM 2375 N N . GLY A 1 303 ? 20.372 -8.190 -12.730 1.00 90.25 303 GLY A N 1
ATOM 2376 C CA . GLY A 1 303 ? 21.479 -8.666 -13.559 1.00 90.25 303 GLY A CA 1
ATOM 2377 C C . GLY A 1 303 ? 21.503 -8.095 -14.981 1.00 90.25 303 GLY A C 1
ATOM 2378 O O . GLY A 1 303 ? 22.462 -8.348 -15.708 1.00 90.25 303 GLY A O 1
ATOM 2379 N N . VAL A 1 304 ? 20.498 -7.311 -15.384 1.00 93.00 304 VAL A N 1
ATOM 2380 C CA . VAL A 1 304 ? 20.494 -6.597 -16.664 1.00 93.00 304 VAL A CA 1
ATOM 2381 C C . VAL A 1 304 ? 21.159 -5.237 -16.474 1.00 93.00 304 VAL A C 1
ATOM 2383 O O . VAL A 1 304 ? 20.901 -4.533 -15.499 1.00 93.00 304 VAL A O 1
ATOM 2386 N N . ALA A 1 305 ? 22.055 -4.881 -17.395 1.00 92.50 305 ALA A N 1
ATOM 2387 C CA . ALA A 1 305 ? 22.727 -3.589 -17.362 1.00 92.50 305 ALA A CA 1
ATOM 2388 C C . ALA A 1 305 ? 21.732 -2.436 -17.523 1.00 92.50 305 ALA A C 1
ATOM 2390 O O . ALA A 1 305 ? 20.779 -2.514 -18.300 1.00 92.50 305 ALA A O 1
ATOM 2391 N N . TYR A 1 306 ? 21.997 -1.362 -16.788 1.00 92.44 306 TYR A N 1
ATOM 2392 C CA . TYR A 1 306 ? 21.146 -0.185 -16.746 1.00 92.44 306 TYR A CA 1
ATOM 2393 C C . TYR A 1 306 ? 21.122 0.526 -18.114 1.00 92.44 306 TYR A C 1
ATOM 2395 O O . TYR A 1 306 ? 22.194 0.744 -18.673 1.00 92.44 306 TYR A O 1
ATOM 2403 N N . PRO A 1 307 ? 19.955 0.893 -18.672 1.00 93.00 307 PRO A N 1
ATOM 2404 C CA . PRO A 1 307 ? 19.866 1.683 -19.907 1.00 93.00 307 PRO A CA 1
ATOM 2405 C C . PRO A 1 307 ? 20.386 3.116 -19.702 1.00 93.00 307 PRO A C 1
ATOM 2407 O O . PRO A 1 307 ? 20.391 3.628 -18.587 1.00 93.00 307 PRO A O 1
ATOM 2410 N N . ILE A 1 308 ? 20.796 3.799 -20.769 1.00 93.25 308 ILE A N 1
ATOM 2411 C CA . ILE A 1 308 ? 21.252 5.203 -20.692 1.00 93.25 308 ILE A CA 1
ATOM 2412 C C . ILE A 1 308 ? 20.290 6.148 -21.415 1.00 93.25 308 ILE A C 1
ATOM 2414 O O . ILE A 1 308 ? 19.391 5.705 -22.123 1.00 93.25 308 ILE A O 1
ATOM 2418 N N . GLY A 1 309 ? 20.526 7.454 -21.292 1.00 90.50 309 GLY A N 1
ATOM 2419 C CA . GLY A 1 309 ? 19.687 8.490 -21.896 1.00 90.50 309 GLY A CA 1
ATOM 2420 C C . GLY A 1 309 ? 18.592 8.989 -20.956 1.00 90.50 309 GLY A C 1
ATOM 2421 O O . GLY A 1 309 ? 18.462 8.518 -19.824 1.00 90.50 309 GLY A O 1
ATOM 2422 N N . GLU A 1 310 ? 17.836 9.971 -21.435 1.00 91.06 310 GLU A N 1
ATOM 2423 C CA . GLU A 1 310 ? 16.726 10.575 -20.701 1.00 91.06 310 GLU A CA 1
ATOM 2424 C C . GLU A 1 310 ? 15.451 9.739 -20.859 1.00 91.06 310 GLU A C 1
ATOM 2426 O O . GLU A 1 310 ? 15.178 9.204 -21.929 1.00 91.06 310 GLU A O 1
ATOM 2431 N N . LEU A 1 311 ? 14.659 9.634 -19.788 1.00 92.00 311 LEU A N 1
ATOM 2432 C CA . LEU A 1 311 ? 13.375 8.917 -19.802 1.00 92.00 311 LEU A CA 1
ATOM 2433 C C . LEU A 1 311 ? 12.229 9.752 -20.395 1.00 92.00 311 LEU A C 1
ATOM 2435 O O . LEU A 1 311 ? 11.182 9.200 -20.731 1.00 92.00 311 LEU A O 1
ATOM 2439 N N . SER A 1 312 ? 12.386 11.074 -20.499 1.00 90.06 312 SER A N 1
ATOM 2440 C CA . SER A 1 312 ? 11.293 11.996 -20.843 1.00 90.06 312 SER A CA 1
ATOM 2441 C C . SER A 1 312 ? 10.078 11.796 -19.916 1.00 90.06 312 SER A C 1
ATOM 2443 O O . SER A 1 312 ? 10.233 11.938 -18.704 1.00 90.06 312 SER A O 1
ATOM 2445 N N . HIS A 1 313 ? 8.882 11.470 -20.427 1.00 91.94 313 HIS A N 1
ATOM 2446 C CA . HIS A 1 313 ? 7.706 11.147 -19.594 1.00 91.94 313 HIS A CA 1
ATOM 2447 C C . HIS A 1 313 ? 7.565 9.646 -19.295 1.00 91.94 313 HIS A C 1
ATOM 2449 O O . HIS A 1 313 ? 6.537 9.214 -18.783 1.00 91.94 313 HIS A O 1
ATOM 2455 N N . SER A 1 314 ? 8.575 8.840 -19.618 1.00 94.56 314 SER A N 1
ATOM 2456 C CA . SER A 1 314 ? 8.582 7.411 -19.308 1.00 94.56 314 SER A CA 1
ATOM 2457 C C . SER A 1 314 ? 8.915 7.146 -17.840 1.00 94.56 314 SER A C 1
ATOM 2459 O O . SER A 1 314 ? 9.460 8.000 -17.134 1.00 94.56 314 SER A O 1
ATOM 2461 N N . THR A 1 315 ? 8.631 5.923 -17.407 1.00 95.12 315 THR A N 1
ATOM 2462 C CA . THR A 1 315 ? 8.882 5.427 -16.050 1.00 95.12 315 THR A CA 1
ATOM 2463 C C . THR A 1 315 ? 9.808 4.222 -16.108 1.00 95.12 315 THR A C 1
ATOM 2465 O O . THR A 1 315 ? 9.689 3.390 -17.000 1.00 95.12 315 THR A O 1
ATOM 2468 N N . LEU A 1 316 ? 10.736 4.106 -15.163 1.00 96.19 316 LEU A N 1
ATOM 2469 C CA . LEU A 1 316 ? 11.651 2.982 -15.023 1.00 96.19 316 LEU A CA 1
ATOM 2470 C C . LEU A 1 316 ? 11.582 2.418 -13.606 1.00 96.19 316 LEU A C 1
ATOM 2472 O O . LEU A 1 316 ? 12.035 3.045 -12.647 1.00 96.19 316 LEU A O 1
ATOM 2476 N N . TYR A 1 317 ? 11.077 1.197 -13.520 1.00 96.06 317 TYR A N 1
ATOM 2477 C CA . TYR A 1 317 ? 11.015 0.360 -12.337 1.00 96.06 317 TYR A CA 1
ATOM 2478 C C . TYR A 1 317 ? 12.238 -0.558 -12.277 1.00 96.06 317 TYR A C 1
ATOM 2480 O O . TYR A 1 317 ? 12.399 -1.479 -13.084 1.00 96.06 317 TYR A O 1
ATOM 2488 N N . ASN A 1 318 ? 13.130 -0.301 -11.323 1.00 94.38 318 ASN A N 1
ATOM 2489 C CA . ASN A 1 318 ? 14.353 -1.067 -11.133 1.00 94.38 318 ASN A CA 1
ATOM 2490 C C . ASN A 1 318 ? 14.131 -2.214 -10.141 1.00 94.38 318 ASN A C 1
ATOM 2492 O O . ASN A 1 318 ? 14.041 -2.013 -8.932 1.00 94.38 318 ASN A O 1
ATOM 2496 N N . MET A 1 319 ? 14.103 -3.449 -10.641 1.00 93.44 319 MET A N 1
ATOM 2497 C CA . MET A 1 319 ? 13.902 -4.632 -9.798 1.00 93.44 319 MET A CA 1
ATOM 2498 C C . MET A 1 319 ? 15.138 -4.987 -8.965 1.00 93.44 319 MET A C 1
ATOM 2500 O O . MET A 1 319 ? 15.055 -5.820 -8.064 1.00 93.44 319 MET A O 1
ATOM 2504 N N . ASN A 1 320 ? 16.306 -4.407 -9.243 1.00 88.56 320 ASN A N 1
ATOM 2505 C CA . ASN A 1 320 ? 17.502 -4.711 -8.461 1.00 88.56 320 ASN A CA 1
ATOM 2506 C C . ASN A 1 320 ? 17.444 -4.109 -7.052 1.00 88.56 320 ASN A C 1
ATOM 2508 O O . ASN A 1 320 ? 17.834 -4.760 -6.086 1.00 88.56 320 ASN A O 1
ATOM 2512 N N . ASP A 1 321 ? 16.955 -2.877 -6.943 1.00 87.75 321 ASP A N 1
ATOM 2513 C CA . ASP A 1 321 ? 16.972 -2.101 -5.703 1.00 87.75 321 ASP A CA 1
ATOM 2514 C C . ASP A 1 321 ? 15.603 -1.532 -5.309 1.00 87.75 321 ASP A C 1
ATOM 2516 O O . ASP A 1 321 ? 15.521 -0.857 -4.290 1.00 87.75 321 ASP A O 1
ATOM 2520 N N . GLY A 1 322 ? 14.546 -1.804 -6.081 1.00 90.25 322 GLY A N 1
ATOM 2521 C CA . GLY A 1 322 ? 13.194 -1.306 -5.820 1.00 90.25 322 GLY A CA 1
ATOM 2522 C C . GLY A 1 322 ? 12.981 0.159 -6.201 1.00 90.25 322 GLY A C 1
ATOM 2523 O O . GLY A 1 322 ? 11.886 0.683 -6.006 1.00 90.25 322 GLY A O 1
ATOM 2524 N N . THR A 1 323 ? 13.991 0.830 -6.766 1.00 92.12 323 THR A N 1
ATOM 2525 C CA . THR A 1 323 ? 13.885 2.249 -7.113 1.00 92.12 323 THR A CA 1
ATOM 2526 C C . THR A 1 323 ? 13.002 2.480 -8.335 1.00 92.12 323 THR A C 1
ATOM 2528 O O . THR A 1 323 ? 12.965 1.690 -9.280 1.00 92.12 323 THR A O 1
ATOM 2531 N N . CYS A 1 324 ? 12.320 3.621 -8.328 1.00 92.94 324 CYS A N 1
ATOM 2532 C CA . CYS A 1 324 ? 11.554 4.140 -9.451 1.00 92.94 324 CYS A CA 1
ATOM 2533 C C . CYS A 1 324 ? 12.221 5.428 -9.952 1.00 92.94 324 CYS A C 1
ATOM 2535 O O . CYS A 1 324 ? 12.610 6.276 -9.144 1.00 92.94 324 CYS A O 1
ATOM 2537 N N . ARG A 1 325 ? 12.351 5.600 -11.273 1.00 93.69 325 ARG A N 1
ATOM 2538 C CA . ARG A 1 325 ? 12.724 6.884 -11.900 1.00 93.69 325 ARG A CA 1
ATOM 2539 C C . ARG A 1 325 ? 11.783 7.260 -13.039 1.00 93.69 325 ARG A C 1
ATOM 2541 O O . ARG A 1 325 ? 11.373 6.389 -13.793 1.00 93.69 325 ARG A O 1
ATOM 2548 N N . GLY A 1 326 ? 11.516 8.553 -13.210 1.00 91.94 326 GLY A N 1
ATOM 2549 C CA . GLY A 1 326 ? 10.663 9.062 -14.287 1.00 91.94 326 GLY A CA 1
ATOM 2550 C C . GLY A 1 326 ? 9.329 9.616 -13.790 1.00 91.94 326 GLY A C 1
ATOM 2551 O O . GLY A 1 326 ? 9.164 9.852 -12.595 1.00 91.94 326 GLY A O 1
ATOM 2552 N N . ALA A 1 327 ? 8.405 9.865 -14.718 1.00 87.75 327 ALA A N 1
ATOM 2553 C CA . ALA A 1 327 ? 7.181 10.621 -14.440 1.00 87.75 327 ALA A CA 1
ATOM 2554 C C . ALA A 1 327 ? 6.175 9.870 -13.551 1.00 87.75 327 ALA A C 1
ATOM 2556 O O . ALA A 1 327 ? 5.479 10.503 -12.766 1.00 87.75 327 ALA A O 1
ATOM 2557 N N . GLY A 1 328 ? 6.134 8.537 -13.625 1.00 83.56 328 GLY A N 1
ATOM 2558 C CA . GLY A 1 328 ? 5.268 7.697 -12.788 1.00 83.56 328 GLY A CA 1
ATOM 2559 C C . GLY A 1 328 ? 5.829 7.390 -11.396 1.00 83.56 328 GLY A C 1
ATOM 2560 O O . GLY A 1 328 ? 5.349 6.474 -10.738 1.00 83.56 328 GLY A O 1
ATOM 2561 N N . CYS A 1 329 ? 6.874 8.098 -10.956 1.00 83.88 329 CYS A N 1
ATOM 2562 C CA . CYS A 1 329 ? 7.522 7.887 -9.663 1.00 83.88 329 CYS A CA 1
ATOM 2563 C C . CYS A 1 329 ? 7.185 9.035 -8.714 1.00 83.88 329 CYS A C 1
ATOM 2565 O O . CYS A 1 329 ? 7.897 10.036 -8.671 1.00 83.88 329 CYS A O 1
ATOM 2567 N N . GLY A 1 330 ? 6.094 8.911 -7.967 1.00 63.88 330 GLY A N 1
ATOM 2568 C CA . GLY A 1 330 ? 5.650 9.972 -7.057 1.00 63.88 330 GLY A CA 1
ATOM 2569 C C . GLY A 1 330 ? 4.172 9.926 -6.688 1.00 63.88 330 GLY A C 1
ATOM 2570 O O . GLY A 1 330 ? 3.618 10.966 -6.333 1.00 63.88 330 GLY A O 1
ATOM 2571 N N . HIS A 1 331 ? 3.562 8.751 -6.794 1.00 46.06 331 HIS A N 1
ATOM 2572 C CA . HIS A 1 331 ? 2.269 8.434 -6.209 1.00 46.06 331 HIS A CA 1
ATOM 2573 C C . HIS A 1 331 ? 2.555 7.486 -5.045 1.00 46.06 331 HIS A C 1
ATOM 2575 O O . HIS A 1 331 ? 3.366 6.553 -5.261 1.00 46.06 331 HIS A O 1
#

Foldseek 3Di:
DPPVVVVVVVVVVVVVVVCVVVVVVVVVVVVVQQVQWDQDQFLNDTFTDGPDEAEAEEAEAAAAPPDDDDPVCPPAHEAEEEAEDDAQYEYEYEYAGEHEYEYDYPCLASHAAYEYEENAFYHYDYDVHPHHYHETDPTSLHHYHADLLRQVSQQVSCCVGVVAGHLEYEYAAPDNHTYHHCVVRVVQLVVLVVVLVVQDFAAADDDDPVQAADAAAFVRRVVVCCVVVQKDQDDLVLLVLLQSLQQCLSQPPNSRDYYYHNHPPRDGSADDDSVQEIEGPAEYEDHHPCDDVREHEYRYDGRHDDHHYDRHQHKYRYSNRSDIDHNRHDD

Radius of gyration: 27.13 Å; chains: 1; bounding box: 67×59×89 Å

Secondary structure (DSSP, 8-state):
-HHHHHHHHHHHHHHHHHHHHHHHHHHHHHHHHHHTEEEEEETTEEEEEESS-EEEEEEES--BS-----GGGTTPEEEEEEEE-SS-EEEEEEESS-EEEEEEESSTTTEEEEEEEESS-EEEEEES--PEEEE-TTSTT------SS-HHHHHHHHHHHHSS--SEEEE--SSSEEEEEGGGHHHHHHHHHHHHHH----PPPP--GGGPBP--SHHHHHHHHHHTTSEEE--HHHHHHHHHHHHHHHHTT-S-PPEEESS-TT--SS---STTEEEE-S-BBPPS---GGG--EEEE-TTSPPPBS--TT-EEEETTT--EEETT---

pLDDT: mean 86.9, std 11.43, range [46.06, 98.25]

Organism: NCBI:txid2943497